Protein AF-A0A7S4GP98-F1 (afdb_monomer_lite)

Radius of gyration: 24.21 Å; chains: 1; bounding box: 79×33×74 Å

InterPro domains:
  IPR003251 Rubrerythrin, diiron-binding domain [PF02915] (41-166)
  IPR009078 Ferritin-like superfamily [SSF47240] (38-173)
  IPR012347 Ferritin-like [G3DSA:1.20.1260.10] (28-175)

Sequence (205 aa):
MFQTRLVSGVRRSLAPSLAQRRIEALNRRHTCYMVESLLQQEKQCTDRFRALAAEAPTRGLQELFTLLAVEEQKHFDAVDGLRRLCTGTLAQSRLLGTAKPLIEALQADLNVSLSRMKQQLPAYISARDVEAQTRDEYLQRAKYAFDHQARVLFETLAAEEQKHFVLLSLLVELLNQEPVAPQHLRSSPWDVSQLDDTLYDSPGR

Organism: NCBI:txid73025

Structure (mmCIF, N/CA/C/O backbone):
data_AF-A0A7S4GP98-F1
#
_entry.id   AF-A0A7S4GP98-F1
#
loop_
_atom_site.group_PDB
_atom_site.id
_atom_site.type_symbol
_atom_site.label_atom_id
_atom_site.label_alt_id
_atom_site.label_comp_id
_atom_site.label_asym_id
_atom_site.label_entity_id
_atom_site.label_seq_id
_atom_site.pdbx_PDB_ins_code
_atom_site.Cartn_x
_atom_site.Cartn_y
_atom_site.Cartn_z
_atom_site.occupancy
_atom_site.B_iso_or_equiv
_atom_site.auth_seq_id
_atom_site.auth_comp_id
_atom_site.auth_asym_id
_atom_site.auth_atom_id
_atom_site.pdbx_PDB_model_num
ATOM 1 N N . MET A 1 1 ? 54.806 -22.672 -50.075 1.00 43.66 1 MET A N 1
ATOM 2 C CA . MET A 1 1 ? 54.629 -21.218 -49.872 1.00 43.66 1 MET A CA 1
ATOM 3 C C . MET A 1 1 ? 53.152 -20.960 -49.628 1.00 43.66 1 MET A C 1
ATOM 5 O O . MET A 1 1 ? 52.354 -21.168 -50.529 1.00 43.66 1 MET A O 1
ATOM 9 N N . PHE A 1 2 ? 52.793 -20.620 -48.391 1.00 41.59 2 PHE A N 1
ATOM 10 C CA . PHE A 1 2 ? 51.427 -20.296 -47.978 1.00 41.59 2 PHE A CA 1
ATOM 11 C C . PHE A 1 2 ? 51.095 -18.854 -48.383 1.00 41.59 2 PHE A C 1
ATOM 13 O O . PHE A 1 2 ? 51.872 -17.952 -48.083 1.00 41.59 2 PHE A O 1
ATOM 20 N N . GLN A 1 3 ? 49.941 -18.620 -49.011 1.00 39.69 3 GLN A N 1
ATOM 21 C CA . GLN A 1 3 ? 49.325 -17.292 -49.045 1.00 39.69 3 GLN A CA 1
ATOM 22 C C . GLN A 1 3 ? 47.918 -17.372 -48.462 1.00 39.69 3 GLN A C 1
ATOM 24 O O . GLN A 1 3 ? 46.959 -17.785 -49.109 1.00 39.69 3 GLN A O 1
ATOM 29 N N . THR A 1 4 ? 47.828 -16.969 -47.201 1.00 41.00 4 THR A N 1
ATOM 30 C CA . THR A 1 4 ? 46.595 -16.770 -46.448 1.00 41.00 4 THR A CA 1
ATOM 31 C C . THR A 1 4 ? 46.004 -15.416 -46.846 1.00 41.00 4 THR A C 1
ATOM 33 O O . THR A 1 4 ? 46.586 -14.375 -46.547 1.00 41.00 4 THR A O 1
ATOM 36 N N . ARG A 1 5 ? 44.850 -15.398 -47.525 1.00 43.47 5 ARG A N 1
ATOM 37 C CA . ARG A 1 5 ? 44.059 -14.171 -47.710 1.00 43.47 5 ARG A CA 1
ATOM 38 C C . ARG A 1 5 ? 43.215 -13.932 -46.458 1.00 43.47 5 ARG A C 1
ATOM 40 O O . ARG A 1 5 ? 42.220 -14.614 -46.237 1.00 43.47 5 ARG A O 1
ATOM 47 N N . LEU A 1 6 ? 43.621 -12.957 -45.649 1.00 43.44 6 LEU A N 1
ATOM 48 C CA . LEU A 1 6 ? 42.800 -12.375 -44.589 1.00 43.44 6 LEU A CA 1
ATOM 49 C C . LEU A 1 6 ? 41.673 -11.552 -45.229 1.00 43.44 6 LEU A C 1
ATOM 51 O O . LEU A 1 6 ? 41.923 -10.504 -45.818 1.00 43.44 6 LEU A O 1
ATOM 55 N N . VAL A 1 7 ? 40.432 -12.026 -45.114 1.00 47.44 7 VAL A N 1
ATOM 56 C CA . VAL A 1 7 ? 39.238 -11.220 -45.394 1.00 47.44 7 VAL A CA 1
ATOM 57 C C . VAL A 1 7 ? 38.930 -10.421 -44.130 1.00 47.44 7 VAL A C 1
ATOM 59 O O . VAL A 1 7 ? 38.443 -10.961 -43.138 1.00 47.44 7 VAL A O 1
ATOM 62 N N . SER A 1 8 ? 39.250 -9.130 -44.144 1.00 46.97 8 SER A N 1
ATOM 63 C CA . SER A 1 8 ? 38.882 -8.184 -43.094 1.00 46.97 8 SER A CA 1
ATOM 64 C C . SER A 1 8 ? 37.380 -7.889 -43.166 1.00 46.97 8 SER A C 1
ATOM 66 O O . SER A 1 8 ? 36.906 -7.065 -43.946 1.00 46.97 8 SER A O 1
ATOM 68 N N . GLY A 1 9 ? 36.604 -8.586 -42.336 1.00 42.41 9 GLY A N 1
ATOM 69 C CA . GLY A 1 9 ? 35.192 -8.290 -42.116 1.00 42.41 9 GLY A CA 1
ATOM 70 C C . GLY A 1 9 ? 35.022 -6.945 -41.410 1.00 42.41 9 GLY A C 1
ATOM 71 O O . GLY A 1 9 ? 35.177 -6.848 -40.194 1.00 42.41 9 GLY A O 1
ATOM 72 N N . VAL A 1 10 ? 34.677 -5.903 -42.163 1.00 47.38 10 VAL A N 1
ATOM 73 C CA . VAL A 1 10 ? 34.229 -4.620 -41.611 1.00 47.38 10 VAL A CA 1
ATOM 74 C C . VAL A 1 10 ? 32.856 -4.835 -40.967 1.00 47.38 10 VAL A C 1
ATOM 76 O O . VAL A 1 10 ? 31.833 -4.841 -41.649 1.00 47.38 10 VAL A O 1
ATOM 79 N N . ARG A 1 11 ? 32.802 -4.991 -39.639 1.00 49.59 11 ARG A N 1
ATOM 80 C CA . ARG A 1 11 ? 31.547 -4.829 -38.891 1.00 49.59 11 ARG A CA 1
ATOM 81 C C . ARG A 1 11 ? 31.187 -3.343 -38.887 1.00 49.59 11 ARG A C 1
ATOM 83 O O . ARG A 1 11 ? 31.606 -2.599 -38.005 1.00 49.59 11 ARG A O 1
ATOM 90 N N . ARG A 1 12 ? 30.420 -2.889 -39.884 1.00 50.97 12 ARG A N 1
ATOM 91 C CA . ARG A 1 12 ? 29.725 -1.596 -39.808 1.00 50.97 12 ARG A CA 1
ATOM 92 C C . ARG A 1 12 ? 28.688 -1.690 -38.690 1.00 50.97 12 ARG A C 1
ATOM 94 O O . ARG A 1 12 ? 27.641 -2.301 -38.869 1.00 50.97 12 ARG A O 1
ATOM 101 N N . SER A 1 13 ? 28.987 -1.083 -37.544 1.00 55.56 13 SER A N 1
ATOM 102 C CA . SER A 1 13 ? 27.957 -0.694 -36.581 1.00 55.56 13 SER A CA 1
ATOM 103 C C . SER A 1 13 ? 27.050 0.327 -37.273 1.00 55.56 13 SER A C 1
ATOM 105 O O . SER A 1 13 ? 27.477 1.444 -37.572 1.00 55.56 13 SER A O 1
ATOM 107 N N . LEU A 1 14 ? 25.837 -0.089 -37.642 1.00 59.41 14 LEU A N 1
ATOM 108 C CA . LEU A 1 14 ? 24.849 0.791 -38.257 1.00 59.41 14 LEU A CA 1
ATOM 109 C C . LEU A 1 14 ? 24.236 1.65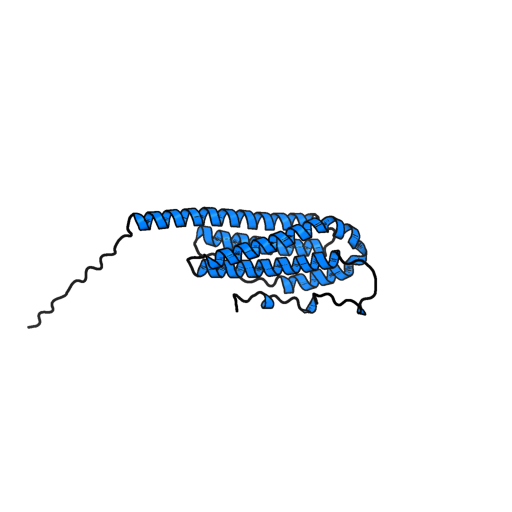2 -37.156 1.00 59.41 14 LEU A C 1
ATOM 111 O O . LEU A 1 14 ? 23.465 1.172 -36.330 1.00 59.41 14 LEU A O 1
ATOM 115 N N . ALA A 1 15 ? 24.598 2.933 -37.143 1.00 67.00 15 ALA A N 1
ATOM 116 C CA . ALA A 1 15 ? 23.941 3.909 -36.292 1.00 67.00 15 ALA A CA 1
ATOM 117 C C . ALA A 1 15 ? 22.422 3.927 -36.585 1.00 67.00 15 ALA A C 1
ATOM 119 O O . ALA A 1 15 ? 22.034 3.866 -37.755 1.00 67.00 15 ALA A O 1
ATOM 120 N N . PRO A 1 16 ? 21.558 4.040 -35.557 1.00 69.44 16 PRO A N 1
ATOM 121 C CA . PRO A 1 16 ? 20.111 4.025 -35.742 1.00 69.44 16 PRO A CA 1
ATOM 122 C C . PRO A 1 16 ? 19.648 5.191 -36.617 1.00 69.44 16 PRO A C 1
ATOM 124 O O . PRO A 1 16 ? 20.184 6.306 -36.522 1.00 69.44 16 PRO A O 1
ATOM 127 N N . SER A 1 17 ? 18.635 4.925 -37.447 1.00 83.62 17 SER A N 1
ATOM 128 C CA . SER A 1 17 ? 18.038 5.909 -38.355 1.00 83.62 17 SER A CA 1
ATOM 129 C C . SER A 1 17 ? 17.424 7.094 -37.594 1.00 83.62 17 SER A C 1
ATOM 131 O O . SER A 1 17 ? 17.079 6.987 -36.416 1.00 83.62 17 SER A O 1
ATOM 133 N N . LEU A 1 18 ? 17.242 8.240 -38.263 1.00 77.19 18 LEU A N 1
ATOM 134 C CA . LEU A 1 18 ? 16.596 9.419 -37.660 1.00 77.19 18 LEU A CA 1
ATOM 135 C C . LEU A 1 18 ? 15.178 9.114 -37.150 1.00 77.19 18 LEU A C 1
ATOM 137 O O . LEU A 1 18 ? 14.781 9.628 -36.105 1.00 77.19 18 LEU A O 1
ATOM 141 N N . ALA A 1 19 ? 14.441 8.244 -37.847 1.00 73.12 19 ALA A N 1
ATOM 142 C CA . ALA A 1 19 ? 13.127 7.779 -37.415 1.00 73.12 19 ALA A CA 1
ATOM 143 C C . ALA A 1 19 ? 13.215 6.955 -36.118 1.00 73.12 19 ALA A C 1
ATOM 145 O O . ALA A 1 19 ? 12.479 7.233 -35.174 1.00 73.12 19 ALA A O 1
ATOM 146 N N . GLN A 1 20 ? 14.171 6.023 -36.022 1.00 70.69 20 GLN A N 1
ATOM 147 C CA . GLN A 1 20 ? 14.426 5.253 -34.796 1.00 70.69 20 GLN A CA 1
ATOM 148 C C . GLN A 1 20 ? 14.819 6.148 -33.623 1.00 70.69 20 GLN A C 1
ATOM 150 O O . GLN A 1 20 ? 14.230 6.047 -32.554 1.00 70.69 20 GLN A O 1
ATOM 155 N N . ARG A 1 21 ? 15.737 7.096 -33.834 1.00 73.12 21 ARG A N 1
ATOM 156 C CA . ARG A 1 21 ? 16.154 8.043 -32.789 1.00 73.12 21 ARG A CA 1
ATOM 157 C C . ARG A 1 21 ? 14.990 8.897 -32.286 1.00 73.12 21 ARG A C 1
ATOM 159 O O . ARG A 1 21 ? 14.920 9.196 -31.096 1.00 73.12 21 ARG A O 1
ATOM 166 N N . ARG A 1 22 ? 14.070 9.284 -33.177 1.00 70.88 22 ARG A N 1
ATOM 167 C CA . ARG A 1 22 ? 12.866 10.052 -32.829 1.00 70.88 22 ARG A CA 1
ATOM 168 C C . ARG A 1 22 ? 11.859 9.210 -32.042 1.00 70.88 22 ARG A C 1
ATOM 170 O O . ARG A 1 22 ? 11.328 9.712 -31.057 1.00 70.88 22 ARG A O 1
ATOM 177 N N . ILE A 1 23 ? 11.642 7.950 -32.424 1.00 68.56 23 ILE A N 1
ATOM 178 C CA . ILE A 1 23 ? 10.801 7.000 -31.674 1.00 68.56 23 ILE A CA 1
ATOM 179 C C . ILE A 1 23 ? 11.391 6.753 -30.281 1.00 68.56 23 ILE A C 1
ATOM 181 O O . ILE A 1 23 ? 10.691 6.897 -29.287 1.00 68.56 23 ILE A O 1
ATOM 185 N N . GLU A 1 24 ? 12.694 6.492 -30.178 1.00 64.25 24 GLU A N 1
ATOM 186 C CA . GLU A 1 24 ? 13.360 6.319 -28.883 1.00 64.25 24 GLU A CA 1
ATOM 187 C C . GLU A 1 24 ? 13.298 7.582 -28.011 1.00 64.25 24 GLU A C 1
ATOM 189 O O . GLU A 1 24 ? 13.160 7.492 -26.796 1.00 64.25 24 GLU A O 1
ATOM 194 N N . ALA A 1 25 ? 13.421 8.778 -28.597 1.00 59.78 25 ALA A N 1
ATOM 195 C CA . ALA A 1 25 ? 13.305 10.036 -27.858 1.00 59.78 25 ALA A CA 1
ATOM 196 C C . ALA A 1 25 ? 11.878 10.281 -27.335 1.00 59.78 25 ALA A C 1
ATOM 198 O O . ALA A 1 25 ? 11.718 10.763 -26.214 1.00 59.78 25 ALA A O 1
ATOM 199 N N . LEU A 1 26 ? 10.853 9.934 -28.120 1.00 61.03 26 LEU A N 1
ATOM 200 C CA . LEU A 1 26 ? 9.452 9.997 -27.694 1.00 61.03 26 LEU A CA 1
ATOM 201 C C . LEU A 1 26 ? 9.160 8.973 -26.595 1.00 61.03 26 LEU A C 1
ATOM 203 O O . LEU A 1 26 ? 8.583 9.344 -25.576 1.00 61.03 26 LEU A O 1
ATOM 207 N N . ASN A 1 27 ? 9.646 7.739 -26.750 1.00 61.75 27 ASN A N 1
ATOM 208 C CA . ASN A 1 27 ? 9.534 6.701 -25.727 1.00 61.75 27 ASN A CA 1
ATOM 209 C C . ASN A 1 27 ? 10.207 7.146 -24.422 1.00 61.75 27 ASN A C 1
ATOM 211 O O . ASN A 1 27 ? 9.581 7.085 -23.373 1.00 61.75 27 ASN A O 1
ATOM 215 N N . ARG A 1 28 ? 11.422 7.711 -24.481 1.00 61.31 28 ARG A N 1
ATOM 216 C CA . ARG A 1 28 ? 12.120 8.249 -23.299 1.00 61.31 28 ARG A CA 1
ATOM 217 C C . ARG A 1 28 ? 11.338 9.359 -22.588 1.00 61.31 28 ARG A C 1
ATOM 219 O O . ARG A 1 28 ? 11.286 9.369 -21.362 1.00 61.31 28 ARG A O 1
ATOM 226 N N . ARG A 1 29 ? 10.716 10.285 -23.328 1.00 58.69 29 ARG A N 1
ATOM 227 C CA . ARG A 1 29 ? 9.890 11.356 -22.733 1.00 58.69 29 ARG A CA 1
ATOM 228 C C . ARG A 1 29 ? 8.611 10.820 -22.098 1.00 58.69 29 ARG A C 1
ATOM 230 O O . ARG A 1 29 ? 8.266 11.253 -21.004 1.00 58.69 29 ARG A O 1
ATOM 237 N N . HIS A 1 30 ? 7.941 9.881 -22.764 1.00 63.28 30 HIS A N 1
ATOM 238 C CA . HIS A 1 30 ? 6.744 9.239 -22.229 1.00 63.28 30 HIS A CA 1
ATOM 239 C C . HIS A 1 30 ? 7.067 8.462 -20.948 1.00 63.28 30 HIS A C 1
ATOM 241 O O . HIS A 1 30 ? 6.381 8.633 -19.948 1.00 63.28 30 HIS A O 1
ATOM 247 N N . THR A 1 31 ? 8.174 7.712 -20.934 1.00 65.12 31 THR A N 1
ATOM 248 C CA . THR A 1 31 ? 8.667 7.017 -19.739 1.00 65.12 31 THR A CA 1
ATOM 249 C C . THR A 1 31 ? 8.998 7.977 -18.597 1.00 65.12 31 THR A C 1
ATOM 251 O O . THR A 1 31 ? 8.663 7.683 -17.457 1.00 65.12 31 THR A O 1
ATOM 254 N N . CYS A 1 32 ? 9.589 9.142 -18.878 1.00 63.53 32 CYS A N 1
ATOM 255 C CA . CYS A 1 32 ? 9.905 10.133 -17.844 1.00 63.53 32 CYS A CA 1
ATOM 256 C C . CYS A 1 32 ? 8.643 10.675 -17.149 1.00 63.53 32 CYS A C 1
ATOM 258 O O . CYS A 1 32 ? 8.546 10.608 -15.927 1.00 63.53 32 CYS A O 1
ATOM 260 N N . TYR A 1 33 ? 7.654 11.136 -17.923 1.00 67.62 33 TYR A N 1
ATOM 261 C CA . TYR A 1 33 ? 6.391 11.656 -17.376 1.00 67.62 33 TYR A CA 1
ATOM 262 C C . TYR A 1 33 ? 5.601 10.574 -16.627 1.00 67.62 33 TYR A C 1
ATOM 264 O O . TYR A 1 33 ? 5.047 10.792 -15.552 1.00 67.62 33 TYR A O 1
ATOM 272 N N . MET A 1 34 ? 5.602 9.366 -17.186 1.00 74.88 34 MET A N 1
ATOM 273 C CA . MET A 1 34 ? 4.947 8.199 -16.618 1.00 74.88 34 MET A CA 1
ATOM 274 C C . MET A 1 34 ? 5.511 7.811 -15.240 1.00 74.88 34 MET A C 1
ATOM 276 O O . MET A 1 34 ? 4.744 7.397 -14.370 1.00 74.88 34 MET A O 1
ATOM 280 N N . VAL A 1 35 ? 6.829 7.915 -15.048 1.00 81.69 35 VAL A N 1
ATOM 281 C CA . VAL A 1 35 ? 7.498 7.606 -13.774 1.00 81.69 35 VAL A CA 1
ATOM 282 C C . VAL A 1 35 ? 7.298 8.726 -12.752 1.00 81.69 35 VAL A C 1
ATOM 284 O O . VAL A 1 35 ? 7.096 8.444 -11.578 1.00 81.69 35 VAL A O 1
ATOM 287 N N . GLU A 1 36 ? 7.280 9.991 -13.179 1.00 83.75 36 GLU A N 1
ATOM 288 C CA . GLU A 1 36 ? 6.978 11.125 -12.292 1.00 83.75 36 GLU A CA 1
ATOM 289 C C . GLU A 1 36 ? 5.575 11.029 -11.682 1.00 83.75 36 GLU A C 1
ATOM 291 O O . GLU A 1 36 ? 5.417 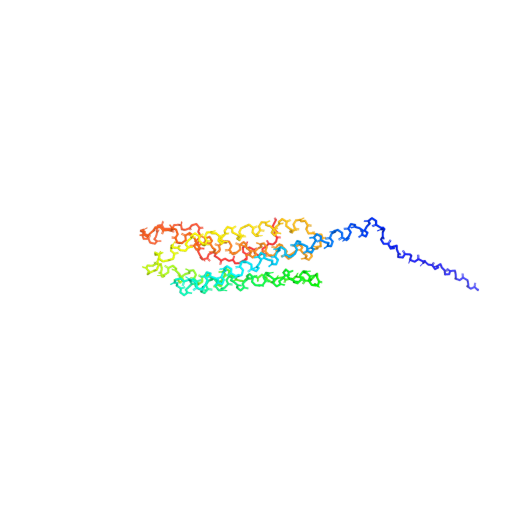11.258 -10.483 1.00 83.75 36 GLU A O 1
ATOM 296 N N . SER A 1 37 ? 4.579 10.629 -12.480 1.00 87.88 37 SER A N 1
ATOM 297 C CA . SER A 1 37 ? 3.215 10.407 -11.989 1.00 87.88 37 SER A CA 1
ATOM 298 C C . SER A 1 37 ? 3.154 9.307 -10.925 1.00 87.88 37 SER A C 1
ATOM 300 O O . SER A 1 37 ? 2.496 9.495 -9.907 1.00 87.88 37 SER A O 1
ATOM 302 N N . LEU A 1 38 ? 3.867 8.190 -11.127 1.00 91.19 38 LEU A N 1
ATOM 303 C CA . LEU A 1 38 ? 3.923 7.102 -10.143 1.00 91.19 38 LEU A CA 1
ATOM 304 C C . LEU A 1 38 ? 4.589 7.558 -8.845 1.00 91.19 38 LEU A C 1
ATOM 306 O O . LEU A 1 38 ? 4.040 7.364 -7.772 1.00 91.19 38 LEU A O 1
ATOM 310 N N . LEU A 1 39 ? 5.728 8.250 -8.927 1.00 92.31 39 LEU A N 1
ATOM 311 C CA . LEU A 1 39 ? 6.394 8.797 -7.740 1.00 92.31 39 LEU A CA 1
ATOM 312 C C . LEU A 1 39 ? 5.482 9.736 -6.949 1.00 92.31 39 LEU A C 1
ATOM 314 O O . LEU A 1 39 ? 5.496 9.741 -5.719 1.00 92.31 39 LEU A O 1
ATOM 318 N N . GLN A 1 40 ? 4.696 10.552 -7.648 1.00 94.19 40 GLN A N 1
ATOM 319 C CA . GLN A 1 40 ? 3.743 11.435 -6.999 1.00 94.19 40 GLN A CA 1
ATOM 320 C C . GLN A 1 40 ? 2.625 10.647 -6.298 1.00 94.19 40 GLN A C 1
ATOM 322 O O . GLN A 1 40 ? 2.235 11.028 -5.196 1.00 94.19 40 GLN A O 1
ATOM 327 N N . GLN A 1 41 ? 2.132 9.572 -6.911 1.00 93.44 41 GLN A N 1
ATOM 328 C CA . GLN A 1 41 ? 1.114 8.687 -6.344 1.00 93.44 41 GLN A CA 1
ATOM 329 C C . GLN A 1 41 ? 1.622 7.951 -5.102 1.00 93.44 41 GLN A C 1
ATOM 331 O O . GLN A 1 41 ? 1.029 8.114 -4.039 1.00 93.44 41 GLN A O 1
ATOM 336 N N . GLU A 1 42 ? 2.774 7.286 -5.185 1.00 95.94 42 GLU A N 1
ATOM 337 C CA . GLU A 1 42 ? 3.407 6.593 -4.051 1.00 95.94 42 GLU A CA 1
ATOM 338 C C . GLU A 1 42 ? 3.658 7.532 -2.867 1.00 95.94 42 GLU A C 1
ATOM 340 O O . GLU A 1 42 ? 3.409 7.223 -1.696 1.00 95.94 42 GLU A O 1
ATOM 345 N N . LYS A 1 43 ? 4.093 8.761 -3.167 1.00 96.12 43 LYS A N 1
ATOM 346 C CA . LYS A 1 43 ? 4.271 9.784 -2.141 1.00 96.12 43 LYS A CA 1
ATOM 347 C C . LYS A 1 43 ? 2.943 10.184 -1.489 1.00 96.12 43 LYS A C 1
ATOM 349 O O . LYS A 1 43 ? 2.905 10.387 -0.276 1.00 96.12 43 LYS A O 1
ATOM 354 N N . GLN A 1 44 ? 1.869 10.312 -2.266 1.00 96.50 44 GLN A N 1
ATOM 355 C CA . GLN A 1 44 ? 0.542 10.612 -1.724 1.00 96.50 44 GLN A CA 1
ATOM 356 C C . GLN A 1 44 ? 0.001 9.468 -0.859 1.00 96.50 44 GLN A C 1
ATOM 358 O O . GLN A 1 44 ? -0.578 9.757 0.188 1.00 96.50 44 GLN A O 1
ATOM 363 N N . CYS A 1 45 ? 0.212 8.204 -1.239 1.00 95.00 45 CYS A N 1
ATOM 364 C CA . CYS A 1 45 ? -0.156 7.046 -0.417 1.00 95.00 45 CYS A CA 1
ATOM 365 C C . CYS A 1 45 ? 0.625 7.032 0.903 1.00 95.00 45 CYS A C 1
ATOM 367 O O . CYS A 1 45 ? 0.024 6.998 1.980 1.00 95.00 45 CYS A O 1
ATOM 369 N N . THR A 1 46 ? 1.947 7.220 0.837 1.00 97.56 46 THR A N 1
ATOM 370 C CA . THR A 1 46 ? 2.809 7.344 2.022 1.00 97.56 46 THR A CA 1
ATOM 371 C C . THR A 1 46 ? 2.314 8.441 2.973 1.00 97.56 46 THR A C 1
ATOM 373 O O . THR A 1 46 ? 2.152 8.218 4.176 1.00 97.56 46 THR A O 1
ATOM 376 N N . ASP A 1 47 ? 2.069 9.646 2.450 1.00 97.69 47 ASP A N 1
ATOM 377 C CA . ASP A 1 47 ? 1.636 10.790 3.256 1.00 97.69 47 ASP A CA 1
ATOM 378 C C . ASP A 1 47 ? 0.223 10.567 3.832 1.00 97.69 47 ASP A C 1
ATOM 380 O O . ASP A 1 47 ? -0.030 10.917 4.988 1.00 97.69 47 ASP A O 1
ATOM 384 N N . ARG A 1 48 ? -0.678 9.919 3.077 1.00 97.19 48 ARG A N 1
ATOM 385 C CA . ARG A 1 48 ? -2.013 9.527 3.552 1.00 97.19 48 ARG A CA 1
ATOM 386 C C . ARG A 1 48 ? -1.921 8.581 4.745 1.00 97.19 48 ARG A C 1
ATOM 388 O O . ARG A 1 48 ? -2.570 8.840 5.757 1.00 97.19 48 ARG A O 1
ATOM 395 N N . PHE A 1 49 ? -1.126 7.516 4.669 1.00 97.88 49 PHE A N 1
ATOM 396 C CA . PHE A 1 49 ? -1.012 6.576 5.786 1.00 97.88 49 PHE A CA 1
ATOM 397 C C . PHE A 1 49 ? -0.332 7.190 7.008 1.00 97.88 49 PHE A C 1
ATOM 399 O O . PHE A 1 49 ? -0.755 6.927 8.133 1.00 97.88 49 PHE A O 1
ATOM 406 N N . ARG A 1 50 ? 0.638 8.094 6.823 1.00 98.25 50 ARG A N 1
ATOM 407 C CA . ARG A 1 50 ? 1.194 8.883 7.937 1.00 98.25 50 ARG A CA 1
ATOM 408 C C . ARG A 1 50 ? 0.130 9.745 8.619 1.00 98.25 50 ARG A C 1
ATOM 410 O O . ARG A 1 50 ? 0.107 9.809 9.847 1.00 98.25 50 ARG A O 1
ATOM 417 N N . ALA A 1 51 ? -0.756 10.376 7.847 1.00 97.44 51 ALA A N 1
ATOM 418 C CA . ALA A 1 51 ? -1.865 11.153 8.398 1.00 97.44 51 ALA A CA 1
ATOM 419 C C . ALA A 1 51 ? -2.857 10.261 9.165 1.00 97.44 51 ALA A C 1
ATOM 421 O O . ALA A 1 51 ? -3.187 10.559 10.311 1.00 97.44 51 ALA A O 1
ATOM 422 N N . LEU A 1 52 ? -3.252 9.117 8.592 1.00 95.94 52 LEU A N 1
ATOM 423 C CA . LEU A 1 52 ? -4.126 8.147 9.263 1.00 95.94 52 LEU A CA 1
ATOM 424 C C . LEU A 1 52 ? -3.510 7.607 10.562 1.00 95.94 52 LEU A C 1
ATOM 426 O O . LEU A 1 52 ? -4.215 7.467 11.558 1.00 95.94 52 LEU A O 1
ATOM 430 N N . ALA A 1 53 ? -2.199 7.354 10.587 1.00 96.19 53 ALA A N 1
ATOM 431 C CA . ALA A 1 53 ? -1.489 6.928 11.791 1.00 96.19 53 ALA A CA 1
ATOM 432 C C . ALA A 1 53 ? -1.469 8.014 12.880 1.00 96.19 53 ALA A C 1
ATOM 434 O O . ALA A 1 53 ? -1.616 7.708 14.064 1.00 96.19 53 ALA A O 1
ATOM 435 N N . ALA A 1 54 ? -1.292 9.282 12.498 1.00 96.50 54 ALA A N 1
ATOM 436 C CA . ALA A 1 54 ? -1.278 10.409 13.431 1.00 96.50 54 ALA A CA 1
ATOM 437 C C . ALA A 1 54 ? -2.656 10.665 14.062 1.00 96.50 54 ALA A C 1
ATOM 439 O O . ALA A 1 54 ? -2.746 11.055 15.225 1.00 96.50 54 ALA A O 1
ATOM 440 N N . GLU A 1 55 ? -3.724 10.422 13.305 1.00 93.75 55 GLU A N 1
ATOM 441 C CA . GLU A 1 55 ? -5.106 10.610 13.748 1.00 93.75 55 GLU A CA 1
ATOM 442 C C . GLU A 1 55 ? -5.739 9.334 14.325 1.00 93.75 55 GLU A C 1
ATOM 444 O O . GLU A 1 55 ? -6.914 9.343 14.706 1.00 93.75 55 GLU A O 1
ATOM 449 N N . ALA A 1 56 ? -4.990 8.230 14.384 1.00 91.50 56 ALA A N 1
ATOM 450 C CA . ALA A 1 56 ? -5.511 6.933 14.776 1.00 91.50 56 ALA A CA 1
ATOM 451 C C . ALA A 1 56 ? -6.047 6.948 16.224 1.00 91.50 56 ALA A C 1
ATOM 453 O O . ALA A 1 56 ? -5.358 7.377 17.155 1.00 91.50 56 ALA A O 1
ATOM 454 N N . PRO A 1 57 ? -7.272 6.449 16.462 1.00 89.00 57 PRO A N 1
ATOM 455 C CA . PRO A 1 57 ? -7.905 6.502 17.777 1.00 89.00 57 PRO A CA 1
ATOM 456 C C . PRO A 1 57 ? -7.393 5.436 18.750 1.00 89.00 57 PRO A C 1
ATOM 458 O O . PRO A 1 57 ? -7.662 5.536 19.947 1.00 89.00 57 PRO A O 1
ATOM 461 N N . THR A 1 58 ? -6.691 4.421 18.245 1.00 87.00 58 THR A N 1
ATOM 462 C CA . THR A 1 58 ? -6.113 3.326 19.024 1.00 87.00 58 THR A CA 1
ATOM 463 C C . THR A 1 58 ? -4.669 3.096 18.603 1.00 87.00 58 THR A C 1
ATOM 465 O O . THR A 1 58 ? -4.275 3.379 17.468 1.00 87.00 58 THR A O 1
ATOM 468 N N . ARG A 1 59 ? -3.879 2.529 19.516 1.00 87.56 59 ARG A N 1
ATOM 469 C CA . ARG A 1 59 ? -2.490 2.162 19.238 1.00 87.56 59 ARG A CA 1
ATOM 470 C C . ARG A 1 59 ? -2.383 1.129 18.111 1.00 87.56 59 ARG A C 1
ATOM 472 O O . ARG A 1 59 ? -1.518 1.270 17.259 1.00 87.56 59 ARG A O 1
ATOM 479 N N . GLY A 1 60 ? -3.288 0.149 18.063 1.00 86.88 60 GLY A N 1
ATOM 480 C CA . GLY A 1 60 ? -3.299 -0.859 16.997 1.00 86.88 60 GLY A CA 1
ATOM 481 C C . GLY A 1 60 ? -3.485 -0.252 15.602 1.00 86.88 60 GLY A C 1
ATOM 482 O O . GLY A 1 60 ? -2.778 -0.628 14.674 1.00 86.88 60 GLY A O 1
ATOM 483 N N . LEU A 1 61 ? -4.373 0.742 15.453 1.00 90.69 61 LEU A N 1
ATOM 484 C CA . LEU A 1 61 ? -4.561 1.441 14.175 1.00 90.69 61 LEU A CA 1
ATOM 485 C C . LEU A 1 61 ? -3.362 2.321 13.829 1.00 90.69 61 LEU A C 1
ATOM 487 O O . LEU A 1 61 ? -2.955 2.376 12.672 1.00 90.69 61 LEU A O 1
ATOM 491 N N . GLN A 1 62 ? -2.773 2.978 14.828 1.00 93.44 62 GLN A N 1
ATOM 492 C CA . GLN A 1 62 ? -1.560 3.764 14.630 1.00 93.44 62 GLN A CA 1
ATOM 493 C C . GLN A 1 62 ? -0.419 2.891 14.099 1.00 93.44 62 GLN A C 1
ATOM 495 O O . GLN A 1 62 ? 0.234 3.262 13.124 1.00 93.44 62 GLN A O 1
ATOM 500 N N . GLU A 1 63 ? -0.188 1.732 14.718 1.00 93.25 63 GLU A N 1
ATOM 501 C CA . GLU A 1 63 ? 0.850 0.784 14.306 1.00 93.25 63 GLU A CA 1
ATOM 502 C C . GLU A 1 63 ? 0.564 0.221 12.905 1.00 93.25 63 GLU A C 1
ATOM 504 O O . GLU A 1 63 ? 1.466 0.193 12.069 1.00 93.25 63 GLU A O 1
ATOM 509 N N . LEU A 1 64 ? -0.695 -0.124 12.609 1.00 93.19 64 LEU A N 1
ATOM 510 C CA . LEU A 1 64 ? -1.124 -0.613 11.295 1.00 93.19 64 LEU A CA 1
ATOM 511 C C . LEU A 1 64 ? -0.862 0.404 10.173 1.00 93.19 64 LEU A C 1
ATOM 513 O O . LEU A 1 64 ? -0.254 0.069 9.159 1.00 93.19 64 LEU A O 1
ATOM 517 N N . PHE A 1 65 ? -1.290 1.655 10.350 1.00 96.81 65 PHE A N 1
ATOM 518 C CA . PHE A 1 65 ? -1.082 2.693 9.338 1.00 96.81 65 PHE A CA 1
ATOM 519 C C . PHE A 1 65 ? 0.380 3.135 9.247 1.00 96.81 65 PHE A C 1
ATOM 521 O O . PHE A 1 65 ? 0.846 3.490 8.168 1.00 96.81 65 PHE A O 1
ATOM 528 N N . THR A 1 66 ? 1.138 3.063 10.343 1.00 97.00 66 THR A N 1
ATOM 529 C CA . THR A 1 66 ? 2.589 3.290 10.296 1.00 97.00 66 THR A CA 1
ATOM 530 C C . THR A 1 66 ? 3.282 2.216 9.460 1.00 97.00 66 THR A C 1
ATOM 532 O O . THR A 1 66 ? 4.161 2.544 8.668 1.00 97.00 66 THR A O 1
ATOM 535 N N . LEU A 1 67 ? 2.875 0.950 9.607 1.00 94.88 67 LEU A N 1
ATOM 536 C CA . LEU A 1 67 ? 3.396 -0.159 8.812 1.00 94.88 67 LEU A CA 1
ATOM 537 C C . LEU A 1 67 ? 3.100 0.039 7.318 1.00 94.88 67 LEU A C 1
ATOM 539 O O . LEU A 1 67 ? 4.027 -0.021 6.517 1.00 94.88 67 LEU A O 1
ATOM 543 N N . LEU A 1 68 ? 1.856 0.374 6.957 1.00 97.31 68 LEU A N 1
ATOM 544 C CA . LEU A 1 68 ? 1.482 0.682 5.568 1.00 97.31 68 LEU A CA 1
ATOM 545 C C . LEU A 1 68 ? 2.298 1.851 4.997 1.00 97.31 68 LEU A C 1
ATOM 547 O O . LEU A 1 68 ? 2.864 1.733 3.920 1.00 97.31 68 LEU A O 1
ATOM 551 N N . ALA A 1 69 ? 2.478 2.942 5.750 1.00 97.75 69 ALA A N 1
ATOM 552 C CA . ALA A 1 69 ? 3.306 4.067 5.307 1.00 97.75 69 ALA A CA 1
ATOM 553 C C . ALA A 1 69 ? 4.777 3.690 5.038 1.00 97.75 69 ALA A C 1
ATOM 555 O O . ALA A 1 69 ? 5.447 4.348 4.242 1.00 97.75 69 ALA A O 1
ATOM 556 N N . VAL A 1 70 ? 5.307 2.682 5.737 1.00 97.19 70 VAL A N 1
ATOM 557 C CA . VAL A 1 70 ? 6.658 2.161 5.491 1.00 97.19 70 VAL A CA 1
ATOM 558 C C . VAL A 1 70 ? 6.696 1.331 4.208 1.00 97.19 70 VAL A C 1
ATOM 560 O O . VAL A 1 70 ? 7.673 1.450 3.471 1.00 97.19 70 VAL A O 1
ATOM 563 N N . GLU A 1 71 ? 5.665 0.532 3.921 1.00 96.44 71 GLU A N 1
ATOM 564 C CA . GLU A 1 71 ? 5.576 -0.222 2.662 1.00 96.44 71 GLU A CA 1
ATOM 565 C C . GLU A 1 71 ? 5.455 0.714 1.446 1.00 96.44 71 GLU A C 1
ATOM 567 O O . GLU A 1 71 ? 6.282 0.617 0.541 1.00 96.44 71 GLU A O 1
ATOM 572 N N . GLU A 1 72 ? 4.572 1.720 1.481 1.00 97.31 72 GLU A N 1
ATOM 573 C CA . GLU A 1 72 ? 4.451 2.727 0.403 1.00 97.31 72 GLU A CA 1
ATOM 574 C C . GLU A 1 72 ? 5.768 3.469 0.123 1.00 97.31 72 GLU A C 1
ATOM 576 O O . GLU A 1 72 ? 6.122 3.789 -1.014 1.00 97.31 72 GLU A O 1
ATOM 581 N N . GLN A 1 73 ? 6.562 3.736 1.165 1.00 96.88 73 GLN A N 1
ATOM 582 C CA . GLN A 1 73 ? 7.863 4.375 0.976 1.00 96.88 73 GLN A CA 1
ATOM 583 C C . GLN A 1 73 ? 8.828 3.466 0.198 1.00 96.88 73 GLN A C 1
ATOM 585 O O . GLN A 1 73 ? 9.618 3.965 -0.606 1.00 96.88 73 GLN A O 1
ATOM 590 N N . LYS A 1 74 ? 8.761 2.141 0.389 1.00 94.69 74 LYS A N 1
ATOM 591 C CA . LYS A 1 74 ? 9.561 1.189 -0.399 1.00 94.69 74 LYS A CA 1
ATOM 592 C C . LYS A 1 74 ? 9.121 1.177 -1.859 1.00 94.69 74 LYS A C 1
ATOM 594 O O . LYS A 1 74 ? 9.976 1.069 -2.739 1.00 94.69 74 LYS A O 1
ATOM 599 N N . HIS A 1 75 ? 7.821 1.307 -2.123 1.00 95.44 75 HIS A N 1
ATOM 600 C CA . HIS A 1 75 ? 7.287 1.400 -3.480 1.00 95.44 75 HIS A CA 1
ATOM 601 C C . HIS A 1 75 ? 7.813 2.658 -4.181 1.00 95.44 75 HIS A C 1
ATOM 603 O O . HIS A 1 75 ? 8.396 2.561 -5.265 1.00 95.44 75 HIS A O 1
ATOM 609 N N . PHE A 1 76 ? 7.738 3.818 -3.513 1.00 94.44 76 PHE A N 1
ATOM 610 C CA . PHE A 1 76 ? 8.343 5.064 -3.994 1.00 94.44 76 PHE A CA 1
ATOM 611 C C . PHE A 1 76 ? 9.824 4.877 -4.350 1.00 94.44 76 PHE A C 1
ATOM 613 O O . PHE A 1 76 ? 10.258 5.261 -5.439 1.00 94.44 76 PHE A O 1
ATOM 620 N N . ASP A 1 77 ? 10.602 4.270 -3.452 1.00 92.00 77 ASP A N 1
ATOM 621 C CA . ASP A 1 77 ? 12.041 4.077 -3.643 1.00 92.00 77 ASP A CA 1
ATOM 622 C C . ASP A 1 77 ? 12.336 3.143 -4.834 1.00 92.00 77 ASP A C 1
ATOM 624 O O . ASP A 1 77 ? 13.251 3.406 -5.625 1.00 92.00 77 ASP A O 1
ATOM 628 N N . ALA A 1 78 ? 11.535 2.089 -5.024 1.00 90.12 78 ALA A N 1
ATOM 629 C CA . ALA A 1 78 ? 11.665 1.169 -6.152 1.00 90.12 78 ALA A CA 1
ATOM 630 C C . ALA A 1 78 ? 11.342 1.847 -7.497 1.00 90.12 78 ALA A C 1
ATOM 632 O O . ALA A 1 78 ? 12.088 1.693 -8.474 1.00 90.12 78 ALA A O 1
ATOM 633 N N . VAL A 1 79 ? 10.278 2.656 -7.540 1.00 89.44 79 VAL A N 1
ATOM 634 C CA . VAL A 1 79 ? 9.908 3.462 -8.714 1.00 89.44 79 VAL A CA 1
ATOM 635 C C . VAL A 1 79 ? 10.967 4.538 -8.999 1.00 89.44 79 VAL A C 1
ATOM 637 O O . VAL A 1 79 ? 11.317 4.775 -10.160 1.00 89.44 79 VAL A O 1
ATOM 640 N N . ASP A 1 80 ? 11.560 5.160 -7.977 1.00 87.88 80 ASP A N 1
ATOM 641 C CA . ASP A 1 80 ? 12.634 6.146 -8.172 1.00 87.88 80 ASP A CA 1
ATOM 642 C C . ASP A 1 80 ? 13.910 5.477 -8.709 1.00 87.88 80 ASP A C 1
ATOM 644 O O . ASP A 1 80 ? 14.631 6.046 -9.536 1.00 87.88 80 ASP A O 1
ATOM 648 N N . GLY A 1 81 ? 14.151 4.222 -8.321 1.00 82.81 81 GLY A N 1
ATOM 649 C CA . GLY A 1 81 ? 15.196 3.372 -8.889 1.00 82.81 81 GLY A CA 1
ATOM 650 C C . GLY A 1 81 ? 15.056 3.169 -10.403 1.00 82.81 81 GLY A C 1
ATOM 651 O O . GLY A 1 81 ? 16.055 3.260 -11.130 1.00 82.81 81 GLY A O 1
ATOM 652 N N . LEU A 1 82 ? 13.826 2.979 -10.908 1.00 77.94 82 LEU A N 1
ATOM 653 C CA . LEU A 1 82 ? 13.562 2.943 -12.355 1.00 77.94 82 LEU A CA 1
ATOM 654 C C . LEU A 1 82 ? 13.965 4.259 -13.026 1.00 77.94 82 LEU A C 1
ATOM 656 O O . LEU A 1 82 ? 14.622 4.233 -14.068 1.00 77.94 82 LEU A O 1
ATOM 660 N N . ARG A 1 83 ? 13.627 5.402 -12.413 1.00 74.06 83 ARG A N 1
ATOM 661 C CA . ARG A 1 83 ? 13.932 6.738 -12.950 1.00 74.06 83 ARG A CA 1
ATOM 662 C C . ARG A 1 83 ? 15.431 6.985 -13.104 1.00 74.06 83 ARG A C 1
ATOM 664 O O . ARG A 1 83 ? 15.863 7.536 -14.114 1.00 74.06 83 ARG A O 1
ATOM 671 N N . ARG A 1 84 ? 16.215 6.650 -12.076 1.00 67.75 84 ARG A N 1
ATOM 672 C CA . ARG A 1 84 ? 17.624 7.067 -11.972 1.00 67.75 84 ARG A CA 1
ATOM 673 C C . ARG A 1 84 ? 18.585 6.163 -12.728 1.00 67.75 84 ARG A C 1
ATOM 675 O O . ARG A 1 84 ? 19.566 6.658 -13.276 1.00 67.75 84 ARG A O 1
ATOM 682 N N . LEU A 1 85 ? 18.338 4.854 -12.712 1.00 58.06 85 LEU A N 1
ATOM 683 C CA . LEU A 1 85 ? 19.327 3.857 -13.132 1.00 58.06 85 LEU A CA 1
ATOM 684 C C . LEU A 1 85 ? 18.763 2.788 -14.073 1.00 58.06 85 LEU A C 1
ATOM 686 O O . LEU A 1 85 ? 19.537 1.971 -14.559 1.00 58.06 85 LEU A O 1
ATOM 690 N N . CYS A 1 86 ? 17.453 2.784 -14.354 1.00 59.56 86 CYS A N 1
ATOM 691 C CA . CYS A 1 86 ? 16.771 1.649 -14.994 1.00 59.56 86 CYS A CA 1
ATOM 692 C C . CYS A 1 86 ? 16.954 0.326 -14.215 1.00 59.56 86 CYS A C 1
ATOM 694 O O . CYS A 1 86 ? 16.924 -0.742 -14.812 1.00 59.56 86 CYS A O 1
ATOM 696 N N . THR A 1 87 ? 17.172 0.382 -12.895 1.00 56.69 87 THR A N 1
ATOM 697 C CA . THR A 1 87 ? 17.465 -0.794 -12.046 1.00 56.69 87 THR A CA 1
ATOM 698 C C . THR A 1 87 ? 16.506 -0.919 -10.861 1.00 56.69 87 THR A C 1
ATOM 700 O O . THR A 1 87 ? 16.903 -1.402 -9.803 1.00 56.69 87 THR A O 1
ATOM 703 N N . GLY A 1 88 ? 15.269 -0.434 -10.988 1.00 57.44 88 GLY A N 1
ATOM 704 C CA . GLY A 1 88 ? 14.280 -0.549 -9.916 1.00 57.44 88 GLY A CA 1
ATOM 705 C C . GLY A 1 88 ? 13.997 -2.016 -9.588 1.00 57.44 88 GLY A C 1
ATOM 706 O O . GLY A 1 88 ? 13.659 -2.798 -10.475 1.00 57.44 88 GLY A O 1
ATOM 707 N N . THR A 1 89 ? 14.139 -2.383 -8.318 1.00 65.62 89 THR A N 1
ATOM 708 C CA . THR A 1 89 ? 13.761 -3.694 -7.788 1.00 65.62 89 THR A CA 1
ATOM 709 C C . THR A 1 89 ? 13.044 -3.502 -6.461 1.00 65.62 89 THR A C 1
ATOM 711 O O . THR A 1 89 ? 13.344 -2.576 -5.710 1.00 65.62 89 THR A O 1
ATOM 714 N N . LEU A 1 90 ? 12.093 -4.384 -6.179 1.00 70.62 90 LEU A N 1
ATOM 715 C CA . LEU A 1 90 ? 11.354 -4.408 -4.927 1.00 70.62 90 LEU A CA 1
ATOM 716 C C . LEU A 1 90 ? 11.343 -5.844 -4.410 1.00 70.62 90 LEU A C 1
ATOM 718 O O . LEU A 1 90 ? 11.093 -6.780 -5.171 1.00 70.62 90 LEU A O 1
ATOM 722 N N . ALA A 1 91 ? 11.665 -6.014 -3.132 1.00 71.94 91 ALA A N 1
ATOM 723 C CA . ALA A 1 91 ? 11.493 -7.287 -2.447 1.00 71.94 91 ALA A CA 1
ATOM 724 C C . ALA A 1 91 ? 10.052 -7.388 -1.940 1.00 71.94 91 ALA A C 1
ATOM 726 O O . ALA A 1 91 ? 9.531 -6.407 -1.414 1.00 71.94 91 ALA A O 1
ATOM 727 N N . GLN A 1 92 ? 9.446 -8.568 -2.065 1.00 70.06 92 GLN A N 1
ATOM 728 C CA . GLN A 1 92 ? 8.105 -8.824 -1.541 1.00 70.06 92 GLN A CA 1
ATOM 729 C C . GLN A 1 92 ? 8.063 -8.620 -0.026 1.00 70.06 92 GLN A C 1
ATOM 731 O O . GLN A 1 92 ? 8.981 -9.035 0.697 1.00 70.06 92 GLN A O 1
ATOM 736 N N . SER A 1 93 ? 7.002 -7.978 0.456 1.00 70.25 93 SER A N 1
ATOM 737 C CA . SER A 1 93 ? 6.802 -7.766 1.884 1.00 70.25 93 SER A CA 1
ATOM 738 C C . SER A 1 93 ? 6.188 -8.996 2.551 1.00 70.25 93 SER A C 1
ATOM 740 O O . SER A 1 93 ? 5.562 -9.850 1.918 1.00 70.25 93 SER A O 1
ATOM 742 N N . ARG A 1 94 ? 6.343 -9.046 3.877 1.00 80.44 94 ARG A N 1
ATOM 743 C CA . ARG A 1 94 ? 5.600 -9.949 4.767 1.00 80.44 94 ARG A CA 1
ATOM 744 C C . ARG A 1 94 ? 4.468 -9.203 5.476 1.00 80.44 94 ARG A C 1
ATOM 746 O O . ARG A 1 94 ? 4.276 -9.374 6.687 1.00 80.44 94 ARG A O 1
ATOM 753 N N . LEU A 1 95 ? 3.842 -8.252 4.782 1.00 82.62 95 LEU A N 1
ATOM 754 C CA . LEU A 1 95 ? 2.896 -7.321 5.383 1.00 82.62 95 LEU A CA 1
ATOM 755 C C . LEU A 1 95 ? 1.746 -8.055 6.068 1.00 82.62 95 LEU A C 1
ATOM 757 O O . LEU A 1 95 ? 1.458 -7.753 7.223 1.00 82.62 95 LEU A O 1
ATOM 761 N N . LEU A 1 96 ? 1.104 -9.015 5.399 1.00 72.88 96 LEU A N 1
ATOM 762 C CA . LEU A 1 96 ? -0.071 -9.699 5.938 1.00 72.88 96 LEU A CA 1
ATOM 763 C C . LEU A 1 96 ? 0.289 -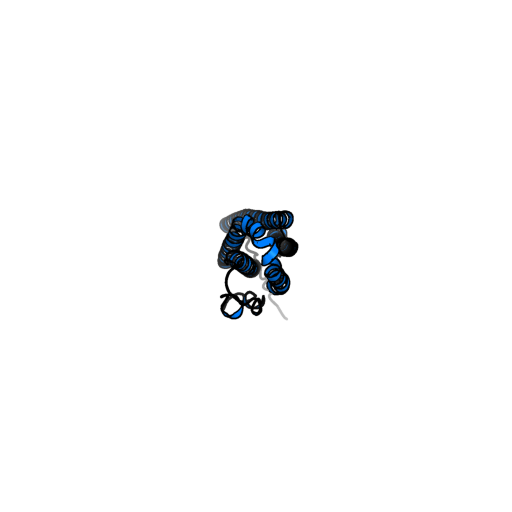10.511 7.182 1.00 72.88 96 LEU A C 1
ATOM 765 O O . LEU A 1 96 ? -0.407 -10.417 8.196 1.00 72.88 96 LEU A O 1
ATOM 769 N N . GLY A 1 97 ? 1.417 -11.228 7.152 1.00 72.50 97 GLY A N 1
ATOM 770 C CA . GLY A 1 97 ? 1.927 -11.937 8.324 1.00 72.50 97 GLY A CA 1
ATOM 771 C C . GLY A 1 97 ? 2.265 -11.002 9.491 1.00 72.50 97 GLY A C 1
ATOM 772 O O . GLY A 1 97 ? 2.008 -11.337 10.647 1.00 72.50 97 GLY A O 1
ATOM 773 N N . THR A 1 98 ? 2.791 -9.809 9.201 1.00 80.44 98 THR A N 1
ATOM 774 C CA . THR A 1 98 ? 3.150 -8.799 10.214 1.00 80.44 98 THR A CA 1
ATOM 775 C C . THR A 1 98 ? 1.922 -8.074 10.774 1.00 80.44 98 THR A C 1
ATOM 777 O O . THR A 1 98 ? 1.877 -7.760 11.962 1.00 80.44 98 THR A O 1
ATOM 780 N N . ALA A 1 99 ? 0.907 -7.828 9.944 1.00 77.94 99 ALA A N 1
ATOM 781 C CA . ALA A 1 99 ? -0.302 -7.099 10.311 1.00 77.94 99 ALA A CA 1
ATOM 782 C C . ALA A 1 99 ? -1.338 -7.970 11.036 1.00 77.94 99 ALA A C 1
ATOM 784 O O . ALA A 1 99 ? -2.153 -7.446 11.794 1.00 77.94 99 ALA A O 1
ATOM 785 N N . LYS A 1 100 ? -1.297 -9.295 10.859 1.00 81.88 100 LYS A N 1
ATOM 786 C CA . LYS A 1 100 ? -2.192 -10.248 11.530 1.00 81.88 100 LYS A CA 1
ATOM 787 C C . LYS A 1 100 ? -2.332 -10.028 13.049 1.00 81.88 100 LYS A C 1
ATOM 789 O O . LYS A 1 100 ? -3.465 -9.821 13.487 1.00 81.88 100 LYS A O 1
ATOM 794 N N . PRO A 1 101 ? -1.252 -9.983 13.858 1.00 81.81 101 PRO A N 1
ATOM 795 C CA . PRO A 1 101 ? -1.382 -9.730 15.296 1.00 81.81 101 PRO A CA 1
ATOM 796 C C . PRO A 1 101 ? -1.967 -8.343 15.615 1.00 81.81 101 PRO A C 1
ATOM 798 O O . PRO A 1 101 ? -2.626 -8.182 16.640 1.00 81.81 101 PRO A O 1
ATOM 801 N N . LEU A 1 102 ? -1.773 -7.345 14.742 1.00 83.69 102 LEU A N 1
ATOM 802 C CA . LEU A 1 102 ? -2.366 -6.013 14.913 1.00 83.69 102 LEU A CA 1
ATOM 803 C C . LEU A 1 102 ? -3.884 -6.060 14.707 1.00 83.69 102 LEU A C 1
ATOM 805 O O . LEU A 1 102 ? -4.628 -5.469 15.486 1.00 83.69 102 LEU A O 1
ATOM 809 N N . ILE A 1 103 ? -4.355 -6.796 13.696 1.00 80.88 103 ILE A N 1
ATOM 810 C CA . ILE A 1 103 ? -5.788 -7.001 13.450 1.00 80.88 103 ILE A CA 1
ATOM 811 C C . ILE A 1 103 ? -6.434 -7.791 14.596 1.00 80.88 103 ILE A C 1
ATOM 813 O O . ILE A 1 103 ? -7.510 -7.416 15.058 1.00 80.88 103 ILE A O 1
ATOM 817 N N . GLU A 1 104 ? -5.778 -8.836 15.103 1.00 80.19 104 GLU A N 1
ATOM 818 C CA . GLU A 1 104 ? -6.257 -9.604 16.263 1.00 80.19 104 GLU A CA 1
ATOM 819 C C . GLU A 1 104 ? -6.359 -8.727 17.525 1.00 80.19 104 GLU A C 1
ATOM 821 O O . GLU A 1 104 ? -7.369 -8.764 18.232 1.00 80.19 104 GLU A O 1
ATOM 826 N N . ALA A 1 105 ? -5.363 -7.871 17.777 1.00 78.44 105 ALA A N 1
ATOM 827 C CA . ALA A 1 105 ? -5.410 -6.906 18.875 1.00 78.44 105 ALA A CA 1
ATOM 828 C C . ALA A 1 105 ? -6.554 -5.891 18.698 1.00 78.44 105 ALA A C 1
ATOM 830 O O . ALA A 1 105 ? -7.280 -5.597 19.648 1.00 78.44 105 ALA A O 1
ATOM 831 N N . LEU A 1 106 ? -6.780 -5.408 17.471 1.00 77.56 106 LEU A N 1
ATOM 832 C CA . LEU A 1 106 ? -7.888 -4.501 17.170 1.00 77.56 106 LEU A CA 1
ATOM 833 C C . LEU A 1 106 ? -9.250 -5.138 17.439 1.00 77.56 106 LEU A C 1
ATOM 835 O O . LEU A 1 106 ? -10.119 -4.461 17.983 1.00 77.56 106 LEU A O 1
ATOM 839 N N . GLN A 1 107 ? -9.431 -6.422 17.118 1.00 74.75 107 GLN A N 1
ATOM 840 C CA . GLN A 1 107 ? -10.663 -7.159 17.414 1.00 74.75 107 GLN A CA 1
ATOM 841 C C . GLN A 1 107 ? -10.977 -7.195 18.916 1.00 74.75 107 GLN A C 1
ATOM 843 O O . GLN A 1 107 ? -12.142 -7.059 19.297 1.00 74.75 107 GLN A O 1
ATOM 848 N N . ALA A 1 108 ? -9.956 -7.333 19.766 1.00 70.88 108 ALA A N 1
ATOM 849 C CA . ALA A 1 108 ? -10.118 -7.307 21.218 1.00 70.88 108 ALA A CA 1
ATOM 850 C C . ALA A 1 108 ? -10.521 -5.912 21.743 1.00 70.88 108 ALA A C 1
ATOM 852 O O . ALA A 1 108 ? -11.333 -5.808 22.667 1.00 70.88 108 ALA A O 1
ATOM 853 N N . ASP A 1 109 ? -10.024 -4.847 21.109 1.00 69.25 109 ASP A N 1
ATOM 854 C CA . ASP A 1 109 ? -10.246 -3.449 21.508 1.00 69.25 109 ASP A CA 1
ATOM 855 C C . ASP A 1 109 ? -11.554 -2.830 20.974 1.00 69.25 109 ASP A C 1
ATOM 857 O O . ASP A 1 109 ? -11.943 -1.730 21.396 1.00 69.25 109 ASP A O 1
ATOM 861 N N . LEU A 1 110 ? -12.277 -3.517 20.074 1.00 68.69 110 LEU A N 1
ATOM 862 C CA . LEU A 1 110 ? -13.520 -3.009 19.468 1.00 68.69 110 LEU A CA 1
ATOM 863 C C . LEU A 1 110 ? -14.535 -2.544 20.519 1.00 68.69 110 LEU A C 1
ATOM 865 O O . LEU A 1 110 ? -15.179 -1.515 20.335 1.00 68.69 110 LEU A O 1
ATOM 869 N N . ASN A 1 111 ? -14.633 -3.222 21.660 1.00 62.69 111 ASN A N 1
ATOM 870 C CA . ASN A 1 111 ? -15.609 -2.872 22.696 1.00 62.69 111 ASN A CA 1
ATOM 871 C C . ASN A 1 111 ? -15.377 -1.494 23.343 1.00 62.69 111 ASN A C 1
ATOM 873 O O . ASN A 1 111 ? -16.306 -0.943 23.928 1.00 62.69 111 ASN A O 1
ATOM 877 N N . VAL A 1 112 ? -14.171 -0.926 23.242 1.00 62.94 112 VAL A N 1
ATOM 878 C CA . VAL A 1 112 ? -13.805 0.323 23.932 1.00 62.94 112 VAL A CA 1
ATOM 879 C C . VAL A 1 112 ? -13.836 1.532 22.995 1.00 62.94 112 VAL A C 1
ATOM 881 O O . VAL A 1 112 ? -14.165 2.634 23.427 1.00 62.94 112 VAL A O 1
ATOM 884 N N . SER A 1 113 ? -13.506 1.351 21.711 1.00 73.50 113 SER A N 1
ATOM 885 C CA . SER A 1 113 ? -13.277 2.472 20.780 1.00 73.50 113 SER A CA 1
ATOM 886 C C . SER A 1 113 ? -14.014 2.373 19.436 1.00 73.50 113 SER A C 1
ATOM 888 O O . SER A 1 113 ? -13.744 3.181 18.548 1.00 73.50 113 SER A O 1
ATOM 890 N N . LEU A 1 114 ? -14.962 1.438 19.259 1.00 77.81 114 LEU A N 1
ATOM 891 C CA . LEU A 1 114 ? -15.661 1.219 17.977 1.00 77.81 114 LEU A CA 1
ATOM 892 C C . LEU A 1 114 ? -16.286 2.485 17.387 1.00 77.81 114 LEU A C 1
ATOM 894 O O . LEU A 1 114 ? -16.150 2.730 16.193 1.00 77.81 114 LEU A O 1
ATOM 898 N N . SER A 1 115 ? -16.954 3.303 18.201 1.00 79.81 115 SER A N 1
ATOM 899 C CA . SER A 1 115 ? -17.592 4.539 17.731 1.00 79.81 115 SER A CA 1
ATOM 900 C C . SER A 1 115 ? -16.574 5.531 17.163 1.00 79.81 115 SER A C 1
ATOM 902 O O . SER A 1 115 ? -16.812 6.112 16.107 1.00 79.81 115 SER A O 1
ATOM 904 N N . ARG A 1 116 ? -15.416 5.676 17.816 1.00 81.50 116 ARG A N 1
ATOM 905 C CA . ARG A 1 116 ? -14.322 6.548 17.370 1.00 81.50 116 ARG A CA 1
ATOM 906 C C . ARG A 1 116 ? -13.617 5.990 16.132 1.00 81.50 116 ARG A C 1
ATOM 908 O O . ARG A 1 116 ? -13.298 6.749 15.229 1.00 81.50 116 ARG A O 1
ATOM 915 N N . MET A 1 117 ? -13.442 4.670 16.048 1.00 82.81 117 MET A N 1
ATOM 916 C CA . MET A 1 117 ? -12.903 4.006 14.853 1.00 82.81 117 MET A CA 1
ATOM 917 C C . MET A 1 117 ? -13.847 4.140 13.647 1.00 82.81 117 MET A C 1
ATOM 919 O O . MET A 1 117 ? -13.403 4.437 12.541 1.00 82.81 117 MET A O 1
ATOM 923 N N . LYS A 1 118 ? -15.166 4.020 13.857 1.00 85.44 118 LYS A N 1
ATOM 924 C CA . LYS A 1 118 ? -16.185 4.204 12.809 1.00 85.44 118 LYS A CA 1
ATOM 925 C C . LYS A 1 118 ? -16.228 5.627 12.241 1.00 85.44 118 LYS A C 1
ATOM 927 O O . LYS A 1 118 ? -16.586 5.786 11.079 1.00 85.44 118 LYS A O 1
ATOM 932 N N . GLN A 1 119 ? -15.838 6.656 13.002 1.00 88.50 119 GLN A N 1
ATOM 933 C CA . GLN A 1 119 ? -15.784 8.038 12.493 1.00 88.50 119 GLN A CA 1
ATOM 934 C C . GLN A 1 119 ? -14.798 8.205 11.328 1.00 88.50 119 GLN A C 1
ATOM 936 O O . GLN A 1 119 ? -15.026 9.037 10.455 1.00 88.50 119 GLN A O 1
ATOM 941 N N . GLN A 1 120 ? -13.734 7.399 11.289 1.00 89.44 120 GLN A N 1
ATOM 942 C CA . GLN A 1 120 ? -12.725 7.421 10.226 1.00 89.44 120 GLN A CA 1
ATOM 943 C C . GLN A 1 120 ? -12.976 6.380 9.125 1.00 89.44 120 GLN A C 1
ATOM 945 O O . GLN A 1 120 ? -12.227 6.317 8.153 1.00 89.44 120 GLN A O 1
ATOM 950 N N . LEU A 1 121 ? -14.056 5.601 9.219 1.00 91.00 121 LEU A N 1
ATOM 951 C CA . LEU A 1 121 ? -14.379 4.550 8.257 1.00 91.00 121 LEU A CA 1
ATOM 952 C C . LEU A 1 121 ? -14.425 5.026 6.790 1.00 91.00 121 LEU A C 1
ATOM 954 O O . LEU A 1 121 ? -13.879 4.319 5.942 1.00 91.00 121 LEU A O 1
ATOM 958 N N . PRO A 1 122 ? -14.982 6.210 6.449 1.00 94.06 122 PRO A N 1
ATOM 959 C CA . PRO A 1 122 ? -14.923 6.712 5.075 1.00 94.06 122 PRO A CA 1
ATOM 960 C C . PRO A 1 122 ? -13.490 6.905 4.558 1.00 94.06 122 PRO A C 1
ATOM 962 O O . PRO A 1 122 ? -13.226 6.671 3.380 1.00 94.06 122 PRO A O 1
ATOM 965 N N . ALA A 1 123 ? -12.553 7.294 5.429 1.00 94.25 123 ALA A N 1
ATOM 966 C CA . ALA A 1 123 ? -11.150 7.455 5.061 1.00 94.25 123 ALA A CA 1
ATOM 967 C C . ALA A 1 123 ? -10.480 6.098 4.794 1.00 94.25 123 ALA A C 1
ATOM 969 O O . ALA A 1 123 ? -9.701 5.980 3.853 1.00 94.25 123 ALA A O 1
ATOM 970 N N . TYR A 1 124 ? -10.830 5.061 5.561 1.00 94.50 124 TYR A N 1
ATOM 971 C CA . TYR A 1 124 ? -10.313 3.704 5.352 1.00 94.50 124 TYR A CA 1
ATOM 972 C C . TYR A 1 124 ? -10.856 3.073 4.064 1.00 94.50 124 TYR A C 1
ATOM 974 O O . TYR A 1 124 ? -10.106 2.434 3.332 1.00 94.50 124 TYR A O 1
ATOM 982 N N . ILE A 1 125 ? -12.139 3.299 3.752 1.00 94.56 125 ILE A N 1
ATOM 983 C CA . ILE A 1 125 ? -12.751 2.887 2.478 1.00 94.56 125 ILE A CA 1
ATOM 984 C C . ILE A 1 125 ? -12.047 3.576 1.306 1.00 94.56 125 ILE A C 1
ATOM 986 O O . ILE A 1 125 ? -11.669 2.917 0.345 1.00 94.56 125 ILE A O 1
ATOM 990 N N . SER A 1 126 ? -11.825 4.888 1.413 1.00 95.88 126 SER A N 1
ATOM 991 C CA . SER A 1 126 ? -11.109 5.655 0.392 1.00 95.88 126 SER A CA 1
ATOM 992 C C . SER A 1 126 ? -9.683 5.135 0.178 1.00 95.88 126 SER A C 1
ATOM 994 O O . SER A 1 126 ? -9.288 4.918 -0.963 1.00 95.88 126 SER A O 1
ATOM 996 N N . ALA A 1 127 ? -8.934 4.863 1.255 1.00 95.19 127 ALA A N 1
ATOM 997 C CA . ALA A 1 127 ? -7.599 4.272 1.158 1.00 95.19 127 ALA A CA 1
ATOM 998 C C . ALA A 1 127 ? -7.635 2.910 0.444 1.00 95.19 127 ALA A C 1
ATOM 1000 O O . ALA A 1 127 ? -6.924 2.725 -0.534 1.00 95.19 127 ALA A O 1
ATOM 1001 N N . ARG A 1 128 ? -8.538 2.005 0.851 1.00 95.94 128 ARG A N 1
ATOM 1002 C CA . ARG A 1 128 ? -8.724 0.690 0.213 1.00 95.94 128 ARG A CA 1
ATOM 1003 C C . ARG A 1 128 ? -8.967 0.810 -1.293 1.00 95.94 128 ARG A C 1
ATOM 1005 O O . ARG A 1 128 ? -8.399 0.055 -2.075 1.00 95.94 128 ARG A O 1
ATOM 1012 N N . ASP A 1 129 ? -9.847 1.722 -1.692 1.00 95.62 129 ASP A N 1
ATOM 1013 C CA . ASP A 1 129 ? -10.222 1.885 -3.095 1.00 95.62 129 ASP A CA 1
ATOM 1014 C C . ASP A 1 129 ? -9.066 2.464 -3.923 1.00 95.62 129 ASP A C 1
ATOM 1016 O O . ASP A 1 129 ? -8.911 2.092 -5.086 1.00 95.62 129 ASP A O 1
ATOM 1020 N N . VAL A 1 130 ? -8.228 3.316 -3.320 1.00 95.31 130 VAL A N 1
ATOM 1021 C CA . VAL A 1 130 ? -6.978 3.772 -3.938 1.00 95.31 130 VAL A CA 1
ATOM 1022 C C . VAL A 1 130 ? -6.019 2.601 -4.150 1.00 95.31 130 VAL A C 1
ATOM 1024 O O . VAL A 1 130 ? -5.530 2.462 -5.265 1.00 95.31 130 VAL A O 1
ATOM 1027 N N . GLU A 1 131 ? -5.822 1.715 -3.168 1.00 95.56 131 GLU A N 1
ATOM 1028 C CA . GLU A 1 131 ? -4.935 0.547 -3.344 1.00 95.56 131 GLU A CA 1
ATOM 1029 C C . GLU A 1 131 ? -5.383 -0.358 -4.498 1.00 95.56 131 GLU A C 1
ATOM 1031 O O . GLU A 1 131 ? -4.580 -0.796 -5.322 1.00 95.56 131 GLU A O 1
ATOM 1036 N N . ALA A 1 132 ? -6.694 -0.588 -4.630 1.00 94.56 132 ALA A N 1
ATOM 1037 C CA . ALA A 1 132 ? -7.234 -1.355 -5.752 1.00 94.56 132 ALA A CA 1
ATOM 1038 C C . ALA A 1 132 ? -6.962 -0.682 -7.110 1.00 94.56 132 ALA A C 1
ATOM 1040 O O . ALA A 1 132 ? -6.635 -1.365 -8.082 1.00 94.56 132 ALA A O 1
ATOM 1041 N N . GLN A 1 133 ? -7.089 0.646 -7.182 1.00 95.31 133 GLN A N 1
ATOM 1042 C CA . GLN A 1 133 ? -6.802 1.407 -8.400 1.00 95.31 133 GLN A CA 1
ATOM 1043 C C . GLN A 1 133 ? -5.308 1.377 -8.743 1.00 95.31 133 GLN A C 1
ATOM 1045 O O . GLN A 1 133 ? -4.962 1.132 -9.901 1.00 95.31 133 GLN A O 1
ATOM 1050 N N . THR A 1 134 ? -4.432 1.567 -7.752 1.00 93.81 134 THR A N 1
ATOM 1051 C CA . THR A 1 134 ? -2.972 1.519 -7.920 1.00 93.81 134 THR A CA 1
ATOM 1052 C C . THR A 1 134 ? -2.522 0.136 -8.397 1.00 93.81 134 THR A C 1
ATOM 1054 O O . THR A 1 134 ? -1.778 0.032 -9.374 1.00 93.81 134 THR A O 1
ATOM 1057 N N . ARG A 1 135 ? -3.056 -0.942 -7.803 1.00 95.44 135 ARG A N 1
ATOM 1058 C CA . ARG A 1 135 ? -2.844 -2.324 -8.265 1.00 95.44 135 ARG A CA 1
ATOM 1059 C C . ARG A 1 135 ? -3.163 -2.481 -9.750 1.00 95.44 135 ARG A C 1
ATOM 1061 O O . ARG A 1 135 ? -2.351 -3.005 -10.515 1.00 95.44 135 ARG A O 1
ATOM 1068 N N . ASP A 1 136 ? -4.359 -2.064 -10.160 1.00 94.69 136 ASP A N 1
ATOM 1069 C CA . ASP A 1 136 ? -4.830 -2.239 -11.537 1.00 94.69 136 ASP A CA 1
ATOM 1070 C C . ASP A 1 136 ? -3.985 -1.426 -12.524 1.00 94.69 136 ASP A C 1
ATOM 1072 O O . ASP A 1 136 ? -3.682 -1.890 -13.629 1.00 94.69 136 ASP A O 1
ATOM 1076 N N . GLU A 1 137 ? -3.539 -0.239 -12.113 1.00 93.50 137 GLU A N 1
ATOM 1077 C CA . GLU A 1 137 ? -2.600 0.566 -12.880 1.00 93.50 137 GLU A CA 1
ATOM 1078 C C . GLU A 1 137 ? -1.245 -0.139 -13.053 1.00 93.50 137 GLU A C 1
ATOM 1080 O O . GLU A 1 137 ? -0.714 -0.180 -14.170 1.00 93.50 137 GLU A O 1
ATOM 1085 N N . TYR A 1 138 ? -0.701 -0.746 -11.997 1.00 93.81 138 TYR A N 1
ATOM 1086 C CA . TYR A 1 138 ? 0.543 -1.507 -12.080 1.00 93.81 138 TYR A CA 1
ATOM 1087 C C . TYR A 1 138 ? 0.428 -2.738 -12.979 1.00 93.81 138 TYR A C 1
ATOM 1089 O O . TYR A 1 138 ? 1.285 -2.940 -13.843 1.00 93.81 138 TYR A O 1
ATOM 1097 N N . LEU A 1 139 ? -0.663 -3.501 -12.886 1.00 93.69 139 LEU A N 1
ATOM 1098 C CA . LEU A 1 139 ? -0.927 -4.624 -13.795 1.00 93.69 139 LEU A CA 1
ATOM 1099 C C . LEU A 1 139 ? -1.010 -4.167 -15.255 1.00 93.69 139 LEU A C 1
ATOM 1101 O O . LEU A 1 139 ? -0.443 -4.794 -16.157 1.00 93.69 139 LEU A O 1
ATOM 1105 N N . GLN A 1 140 ? -1.685 -3.045 -15.500 1.00 92.25 140 GLN A N 1
ATOM 1106 C CA . GLN A 1 140 ? -1.783 -2.481 -16.838 1.00 92.25 140 GLN A CA 1
ATOM 1107 C C . GLN A 1 140 ? -0.406 -2.050 -17.361 1.00 92.25 140 GLN A C 1
ATOM 1109 O O . GLN A 1 140 ? -0.086 -2.283 -18.526 1.00 92.25 140 GLN A O 1
ATOM 1114 N N . ARG A 1 141 ? 0.445 -1.470 -16.513 1.00 89.31 141 ARG A N 1
ATOM 1115 C CA . ARG A 1 141 ? 1.811 -1.067 -16.880 1.00 89.31 141 ARG A CA 1
ATOM 1116 C C . ARG A 1 141 ? 2.716 -2.263 -17.139 1.00 89.31 141 ARG A C 1
ATOM 1118 O O . ARG A 1 141 ? 3.428 -2.256 -18.140 1.00 89.31 141 ARG A O 1
ATOM 1125 N N . ALA A 1 142 ? 2.635 -3.312 -16.324 1.00 89.81 142 ALA A N 1
ATOM 1126 C CA . ALA A 1 142 ? 3.340 -4.570 -16.556 1.00 89.81 142 ALA A CA 1
ATOM 1127 C C . ALA A 1 142 ? 3.028 -5.158 -17.942 1.00 89.81 142 ALA A C 1
ATOM 1129 O O . ALA A 1 142 ? 3.933 -5.593 -18.657 1.00 89.81 142 ALA A O 1
ATOM 1130 N N . LYS A 1 143 ? 1.759 -5.098 -18.368 1.00 89.81 143 LYS A N 1
ATOM 1131 C CA . LYS A 1 143 ? 1.310 -5.581 -19.683 1.00 89.81 143 LYS A CA 1
ATOM 1132 C C . LYS A 1 143 ? 1.969 -4.855 -20.861 1.00 89.81 143 LYS A C 1
ATOM 1134 O O . LYS A 1 143 ? 2.180 -5.472 -21.905 1.00 89.81 143 LYS A O 1
ATOM 1139 N N . TYR A 1 144 ? 2.274 -3.566 -20.713 1.00 85.00 144 TYR A N 1
ATOM 1140 C CA . TYR A 1 144 ? 2.865 -2.732 -21.770 1.00 85.00 144 TYR A CA 1
ATOM 1141 C C . TYR A 1 144 ? 4.349 -2.407 -21.552 1.00 85.00 144 TYR A C 1
ATOM 1143 O O . TYR A 1 144 ? 4.929 -1.655 -22.338 1.00 85.00 144 TYR A O 1
ATOM 1151 N N . ALA A 1 145 ? 4.976 -2.957 -20.511 1.00 82.69 145 ALA A N 1
ATOM 1152 C CA . ALA A 1 145 ? 6.391 -2.759 -20.243 1.00 82.69 145 ALA A CA 1
ATOM 1153 C C . ALA A 1 145 ? 7.245 -3.400 -21.349 1.00 82.69 145 ALA A C 1
ATOM 1155 O O . ALA A 1 145 ? 7.079 -4.569 -21.699 1.00 82.69 145 ALA A O 1
ATOM 1156 N N . PHE A 1 146 ? 8.163 -2.613 -21.915 1.00 72.00 146 PHE A N 1
ATOM 1157 C CA . PHE A 1 146 ? 9.027 -3.055 -23.013 1.00 72.00 146 PHE A CA 1
ATOM 1158 C C . PHE A 1 146 ? 10.215 -3.892 -22.536 1.00 72.00 146 PHE A C 1
ATOM 1160 O O . PHE A 1 146 ? 10.688 -4.754 -23.275 1.00 72.00 146 PHE A O 1
ATOM 1167 N N . ASP A 1 147 ? 10.715 -3.630 -21.329 1.00 76.56 147 ASP A N 1
ATOM 1168 C CA . ASP A 1 147 ? 11.810 -4.375 -20.728 1.00 76.56 147 ASP A CA 1
ATOM 1169 C C . ASP A 1 147 ? 11.309 -5.285 -19.599 1.00 76.56 147 ASP A C 1
ATOM 1171 O O . ASP A 1 147 ? 10.376 -4.973 -18.857 1.00 76.56 147 ASP A O 1
ATOM 1175 N N . HIS A 1 148 ? 11.948 -6.447 -19.489 1.00 81.44 148 HIS A N 1
ATOM 1176 C CA . HIS A 1 148 ? 11.574 -7.478 -18.526 1.00 81.44 148 HIS A CA 1
ATOM 1177 C C . HIS A 1 148 ? 11.712 -7.004 -17.071 1.00 81.44 148 HIS A C 1
ATOM 1179 O O . HIS A 1 148 ? 10.947 -7.438 -16.218 1.00 81.44 148 HIS A O 1
ATOM 1185 N N . GLN A 1 149 ? 12.676 -6.130 -16.768 1.00 80.56 149 GLN A N 1
ATOM 1186 C CA . GLN A 1 149 ? 12.913 -5.674 -15.396 1.00 80.56 149 GLN A CA 1
ATOM 1187 C C . GLN A 1 149 ? 11.783 -4.765 -14.911 1.00 80.56 149 GLN A C 1
ATOM 1189 O O . GLN A 1 149 ? 11.244 -4.999 -13.832 1.00 80.56 149 GLN A O 1
ATOM 1194 N N . ALA A 1 150 ? 11.361 -3.799 -15.727 1.00 83.25 150 ALA A N 1
ATOM 1195 C CA . ALA A 1 150 ? 10.209 -2.955 -15.436 1.00 83.25 150 ALA A CA 1
ATOM 1196 C C . ALA A 1 150 ? 8.921 -3.775 -15.333 1.00 83.25 150 ALA A C 1
ATOM 1198 O O . ALA A 1 150 ? 8.122 -3.538 -14.432 1.00 83.25 150 ALA A O 1
ATOM 1199 N N . ARG A 1 151 ? 8.736 -4.772 -16.212 1.00 88.31 151 ARG A N 1
ATOM 1200 C CA . ARG A 1 151 ? 7.590 -5.683 -16.127 1.00 88.31 151 ARG A CA 1
ATOM 1201 C C . ARG A 1 151 ? 7.531 -6.392 -14.774 1.00 88.31 151 ARG A C 1
ATOM 1203 O O . ARG A 1 151 ? 6.506 -6.308 -14.111 1.00 88.31 151 ARG A O 1
ATOM 1210 N N . VAL A 1 152 ? 8.622 -7.049 -14.374 1.00 89.44 152 VAL A N 1
ATOM 1211 C CA . VAL A 1 152 ? 8.691 -7.774 -13.097 1.00 89.44 152 VAL A CA 1
ATOM 1212 C C . VAL A 1 152 ? 8.456 -6.830 -11.924 1.00 89.44 152 VAL A C 1
ATOM 1214 O O . VAL A 1 152 ? 7.697 -7.166 -11.027 1.00 89.44 152 VAL A O 1
ATOM 1217 N N . LEU A 1 153 ? 9.048 -5.633 -11.937 1.00 88.81 153 LEU A N 1
ATOM 1218 C CA . LEU A 1 153 ? 8.818 -4.662 -10.871 1.00 88.81 153 LEU A CA 1
ATOM 1219 C C . LEU A 1 153 ? 7.340 -4.250 -10.776 1.00 88.81 153 LEU A C 1
ATOM 1221 O O . LEU A 1 153 ? 6.803 -4.219 -9.676 1.00 88.81 153 LEU A O 1
ATOM 1225 N N . PHE A 1 154 ? 6.670 -3.964 -11.895 1.00 91.94 154 PHE A N 1
ATOM 1226 C CA . PHE A 1 154 ? 5.247 -3.615 -11.872 1.00 91.94 154 PHE A CA 1
ATOM 1227 C C . PHE A 1 154 ? 4.352 -4.787 -11.447 1.00 91.94 154 PHE A C 1
ATOM 1229 O O . PHE A 1 154 ? 3.380 -4.569 -10.733 1.00 91.94 154 PHE A O 1
ATOM 1236 N N . GLU A 1 155 ? 4.680 -6.023 -11.832 1.00 92.75 155 GLU A N 1
ATOM 1237 C CA . GLU A 1 155 ? 3.980 -7.217 -11.334 1.00 92.75 155 GLU A CA 1
ATOM 1238 C C . GLU A 1 155 ? 4.157 -7.367 -9.813 1.00 92.75 155 GLU A C 1
ATOM 1240 O O . GLU A 1 155 ? 3.181 -7.624 -9.111 1.00 92.75 155 GLU A O 1
ATOM 1245 N N . THR A 1 156 ? 5.367 -7.132 -9.291 1.00 91.31 156 THR A N 1
ATOM 1246 C CA . THR A 1 156 ? 5.632 -7.148 -7.846 1.00 91.31 156 THR A CA 1
ATOM 1247 C C . THR A 1 156 ? 4.889 -6.032 -7.115 1.00 91.31 156 THR A C 1
ATOM 1249 O O . THR A 1 156 ? 4.257 -6.305 -6.103 1.00 91.31 156 THR A O 1
ATOM 1252 N N . LEU A 1 157 ? 4.915 -4.796 -7.624 1.00 93.94 157 LEU A N 1
ATOM 1253 C CA . LEU A 1 157 ? 4.185 -3.671 -7.027 1.00 93.94 157 LEU A CA 1
ATOM 1254 C C . LEU A 1 157 ? 2.682 -3.965 -6.966 1.00 93.94 157 LEU A C 1
ATOM 1256 O O . LEU A 1 157 ? 2.078 -3.839 -5.911 1.00 93.94 157 LEU A O 1
ATOM 1260 N N . ALA A 1 158 ? 2.089 -4.475 -8.050 1.00 93.75 158 ALA A N 1
ATOM 1261 C CA . ALA A 1 158 ? 0.684 -4.882 -8.044 1.00 93.75 158 ALA A CA 1
ATOM 1262 C C . ALA A 1 158 ? 0.370 -5.958 -6.987 1.00 93.75 158 ALA A C 1
ATOM 1264 O O . ALA A 1 158 ? -0.690 -5.920 -6.362 1.00 93.75 158 ALA A O 1
ATOM 1265 N N . ALA A 1 159 ? 1.266 -6.928 -6.786 1.00 91.00 159 ALA A N 1
ATOM 1266 C CA . ALA A 1 159 ? 1.098 -7.944 -5.751 1.00 91.00 159 ALA A CA 1
ATOM 1267 C C . ALA A 1 159 ? 1.120 -7.342 -4.336 1.00 91.00 159 ALA A C 1
ATOM 1269 O O . ALA A 1 159 ? 0.317 -7.742 -3.492 1.00 91.00 159 ALA A O 1
ATOM 1270 N N . GLU A 1 160 ? 1.989 -6.362 -4.084 1.00 93.81 160 GLU A N 1
ATOM 1271 C CA . GLU A 1 160 ? 2.034 -5.638 -2.810 1.00 93.81 160 GLU A CA 1
ATOM 1272 C C . GLU A 1 160 ? 0.764 -4.800 -2.585 1.00 93.81 160 GLU A C 1
ATOM 1274 O O . GLU A 1 160 ? 0.114 -4.959 -1.550 1.00 93.81 160 GLU A O 1
ATOM 1279 N N . GLU A 1 161 ? 0.293 -4.046 -3.586 1.00 95.31 161 GLU A N 1
ATOM 1280 C CA . GLU A 1 161 ? -0.965 -3.287 -3.460 1.00 95.31 161 GLU A CA 1
ATOM 1281 C C . GLU A 1 161 ? -2.180 -4.186 -3.221 1.00 95.31 161 GLU A C 1
ATOM 1283 O O . GLU A 1 161 ? -3.127 -3.835 -2.510 1.00 95.31 161 GLU A O 1
ATOM 1288 N N . GLN A 1 1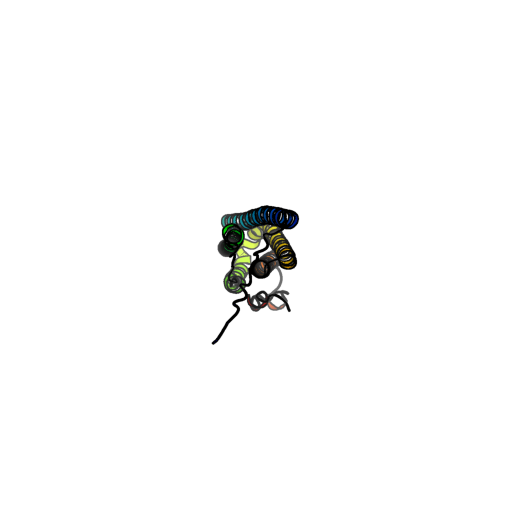62 ? -2.164 -5.402 -3.771 1.00 93.31 162 GLN A N 1
ATOM 1289 C CA . GLN A 1 162 ? -3.198 -6.389 -3.488 1.00 93.31 162 GLN A CA 1
ATOM 1290 C C . GLN A 1 162 ? -3.206 -6.796 -2.005 1.00 93.31 162 GLN A C 1
ATOM 1292 O O . GLN A 1 162 ? -4.289 -6.970 -1.436 1.00 93.31 162 GLN A O 1
ATOM 1297 N N . LYS A 1 163 ? -2.040 -6.918 -1.357 1.00 90.69 163 LYS A N 1
ATOM 1298 C CA . LYS A 1 163 ? -1.950 -7.173 0.092 1.00 90.69 163 LYS A CA 1
ATOM 1299 C C . LYS A 1 163 ? -2.503 -5.984 0.881 1.00 90.69 163 LYS A C 1
ATOM 1301 O O . LYS A 1 163 ? -3.268 -6.189 1.826 1.00 90.69 163 LYS A O 1
ATOM 1306 N N . HIS A 1 164 ? -2.189 -4.757 0.466 1.00 94.44 164 HIS A N 1
ATOM 1307 C CA . HIS A 1 164 ? -2.670 -3.530 1.111 1.00 94.44 164 HIS A CA 1
ATOM 1308 C C . HIS A 1 164 ? -4.200 -3.433 1.031 1.00 94.44 164 HIS A C 1
ATOM 1310 O O . HIS A 1 164 ? -4.882 -3.257 2.046 1.00 94.44 164 HIS A O 1
ATOM 1316 N N . PHE A 1 165 ? -4.757 -3.666 -0.161 1.00 93.44 165 PHE A N 1
ATOM 1317 C CA . PHE A 1 165 ? -6.195 -3.742 -0.400 1.00 93.44 165 PHE A CA 1
ATOM 1318 C C . PHE A 1 165 ? -6.881 -4.783 0.493 1.00 93.44 165 PHE A C 1
ATOM 1320 O O . PHE A 1 165 ? -7.925 -4.494 1.084 1.00 93.44 165 PHE A O 1
ATOM 1327 N N . VAL A 1 166 ? -6.316 -5.991 0.606 1.00 89.00 166 VAL A N 1
ATOM 1328 C CA . VAL A 1 166 ? -6.869 -7.056 1.460 1.00 89.00 166 VAL A CA 1
ATOM 1329 C C . VAL A 1 166 ? -6.879 -6.606 2.914 1.00 89.00 166 VAL A C 1
ATOM 1331 O O . VAL A 1 166 ? -7.921 -6.663 3.562 1.00 89.00 166 VAL A O 1
ATOM 1334 N N . LEU A 1 167 ? -5.760 -6.083 3.414 1.00 90.38 167 LEU A N 1
ATOM 1335 C CA . LEU A 1 167 ? -5.641 -5.625 4.794 1.00 90.38 167 LEU A CA 1
ATOM 1336 C C . LEU A 1 167 ? -6.653 -4.520 5.137 1.00 90.38 167 LEU A C 1
ATOM 1338 O O . LEU A 1 167 ? -7.325 -4.584 6.169 1.00 90.38 167 LEU A O 1
ATOM 1342 N N . LEU A 1 168 ? -6.819 -3.534 4.254 1.00 93.06 168 LEU A N 1
ATOM 1343 C CA . LEU A 1 168 ? -7.797 -2.461 4.441 1.00 93.06 168 LEU A CA 1
ATOM 1344 C C . LEU A 1 168 ? -9.240 -2.950 4.284 1.00 93.06 168 LEU A C 1
ATOM 1346 O O . LEU A 1 168 ? -10.125 -2.462 4.987 1.00 93.06 168 LEU A O 1
ATOM 1350 N N . SER A 1 169 ? -9.492 -3.935 3.419 1.00 89.75 169 SER A N 1
ATOM 1351 C CA . SER A 1 169 ? -10.806 -4.578 3.300 1.00 89.75 169 SER A CA 1
ATOM 1352 C C . SER A 1 169 ? -11.202 -5.258 4.605 1.00 89.75 169 SER A C 1
ATOM 1354 O O . SER A 1 169 ? -12.308 -5.033 5.091 1.00 89.75 169 SER A O 1
ATOM 1356 N N . LEU A 1 170 ? -10.275 -5.989 5.232 1.00 88.88 170 LEU A N 1
ATOM 1357 C CA . LEU A 1 170 ? -10.495 -6.601 6.543 1.00 88.88 170 LEU A CA 1
ATOM 1358 C C . LEU A 1 170 ? -10.809 -5.562 7.612 1.00 88.88 170 LEU A C 1
ATOM 1360 O O . LEU A 1 170 ? -11.743 -5.745 8.390 1.00 88.88 170 LEU A O 1
ATOM 1364 N N . LEU A 1 171 ? -10.058 -4.460 7.639 1.00 89.81 171 LEU A N 1
ATOM 1365 C CA . LEU A 1 171 ? -10.305 -3.376 8.582 1.00 89.81 171 LEU A CA 1
ATOM 1366 C C . LEU A 1 171 ? -11.699 -2.759 8.382 1.00 89.81 171 LEU A C 1
ATOM 1368 O O . LEU A 1 171 ? -12.447 -2.584 9.344 1.00 89.81 171 LEU A O 1
ATOM 1372 N N . VAL A 1 172 ? -12.061 -2.442 7.138 1.00 90.25 172 VAL A N 1
ATOM 1373 C CA . VAL A 1 172 ? -13.369 -1.868 6.789 1.00 90.25 172 VAL A CA 1
ATOM 1374 C C . VAL A 1 172 ? -14.500 -2.819 7.160 1.00 90.25 172 VAL A C 1
ATOM 1376 O O . VAL A 1 172 ? -15.504 -2.383 7.721 1.00 90.25 172 VAL A O 1
ATOM 1379 N N . GLU A 1 173 ? -14.358 -4.108 6.864 1.00 86.75 173 GLU A N 1
ATOM 1380 C CA . GLU A 1 173 ? -15.350 -5.118 7.222 1.00 86.75 173 G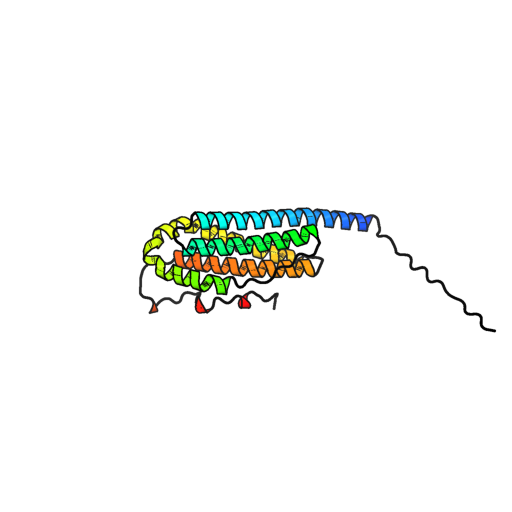LU A CA 1
ATOM 1381 C C . GLU A 1 173 ? -15.488 -5.258 8.734 1.00 86.75 173 GLU A C 1
ATOM 1383 O O . GLU A 1 173 ? -16.607 -5.240 9.246 1.00 86.75 173 GLU A O 1
ATOM 1388 N N . LEU A 1 174 ? -14.369 -5.320 9.459 1.00 84.06 174 LEU A N 1
ATOM 1389 C CA . LEU A 1 174 ? -14.367 -5.422 10.912 1.00 84.06 174 LEU A CA 1
ATOM 1390 C C . LEU A 1 174 ? -15.115 -4.254 11.559 1.00 84.06 174 LEU A C 1
ATOM 1392 O O . LEU A 1 174 ? -15.909 -4.445 12.480 1.00 84.06 174 LEU A O 1
ATOM 1396 N N . LEU A 1 175 ? -14.887 -3.046 11.048 1.00 84.56 175 LEU A N 1
ATOM 1397 C CA . LEU A 1 175 ? -15.525 -1.838 11.547 1.00 84.56 175 LEU A CA 1
ATOM 1398 C C . LEU A 1 175 ? -16.968 -1.683 11.069 1.00 84.56 175 LEU A C 1
ATOM 1400 O O . LEU A 1 175 ? -17.742 -1.041 11.766 1.00 84.56 175 LEU A O 1
ATOM 1404 N N . ASN A 1 176 ? -17.366 -2.261 9.936 1.00 83.38 176 ASN A N 1
ATOM 1405 C CA . ASN A 1 176 ? -18.753 -2.224 9.462 1.00 83.38 176 ASN A CA 1
ATOM 1406 C C . ASN A 1 176 ? -19.681 -3.201 10.187 1.00 83.38 176 ASN A C 1
ATOM 1408 O O . ASN A 1 176 ? -20.900 -3.054 10.107 1.00 83.38 176 ASN A O 1
ATOM 1412 N N . GLN A 1 177 ? -19.145 -4.179 10.917 1.00 69.06 177 GLN A N 1
ATOM 1413 C CA . GLN A 1 177 ? -19.979 -5.111 11.667 1.00 69.06 177 GLN A CA 1
ATOM 1414 C C . GLN A 1 177 ? -20.758 -4.381 12.786 1.00 69.06 177 GLN A C 1
ATOM 1416 O O . GLN A 1 177 ? -20.218 -3.592 13.569 1.00 69.06 177 GLN A O 1
ATOM 1421 N N . GLU A 1 178 ? -22.070 -4.622 12.845 1.00 53.94 178 GLU A N 1
ATOM 1422 C CA . GLU A 1 178 ? -22.935 -4.243 13.970 1.00 53.94 178 GLU A CA 1
ATOM 1423 C C . GLU A 1 178 ? -22.513 -5.029 15.231 1.00 53.94 178 GLU A C 1
ATOM 1425 O O . GLU A 1 178 ? -22.188 -6.224 15.141 1.00 53.94 178 GLU A O 1
ATOM 1430 N N . PRO A 1 179 ? -22.509 -4.413 16.427 1.00 50.72 179 PRO A N 1
ATOM 1431 C CA . PRO A 1 179 ? -22.152 -5.105 17.656 1.00 50.72 179 PRO A CA 1
ATOM 1432 C C . PRO A 1 179 ? -23.344 -5.912 18.196 1.00 50.72 179 PRO A C 1
ATOM 1434 O O . PRO A 1 179 ? -23.914 -5.528 19.209 1.00 50.72 179 PRO A O 1
ATOM 1437 N N . VAL A 1 180 ? -23.737 -7.031 17.567 1.00 40.06 180 VAL A N 1
ATOM 1438 C CA . VAL A 1 180 ? -24.656 -8.006 18.203 1.00 40.06 180 VAL A CA 1
ATOM 1439 C C . VAL A 1 180 ? -24.399 -9.465 17.764 1.00 40.06 180 VAL A C 1
ATOM 1441 O O . VAL A 1 180 ? -24.162 -9.743 16.591 1.00 40.06 180 VAL A O 1
ATOM 1444 N N . ALA A 1 181 ? -24.537 -10.368 18.750 1.00 38.62 181 ALA A N 1
ATOM 1445 C CA . ALA A 1 181 ? -24.626 -11.840 18.752 1.00 38.62 181 ALA A CA 1
ATOM 1446 C C . ALA A 1 181 ? -23.314 -12.678 18.723 1.00 38.62 181 ALA A C 1
ATOM 1448 O O . ALA A 1 181 ? -22.350 -12.324 18.044 1.00 38.62 181 ALA A O 1
ATOM 1449 N N . PRO A 1 182 ? -23.264 -13.775 19.520 1.00 46.88 182 PRO A N 1
ATOM 1450 C CA . PRO A 1 182 ? -22.038 -14.413 20.011 1.00 46.88 182 PRO A 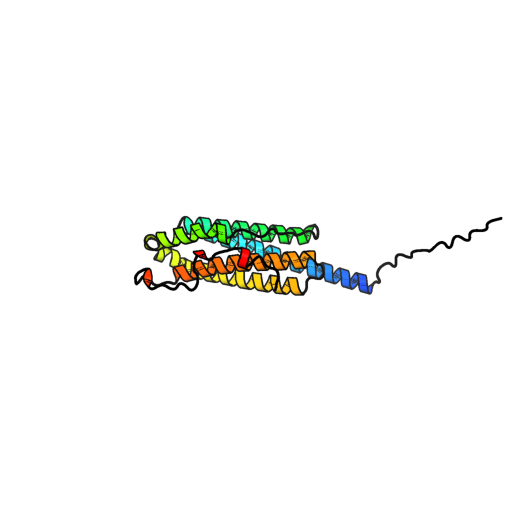CA 1
ATOM 1451 C C . PRO A 1 182 ? -21.186 -15.116 18.944 1.00 46.88 182 PRO A C 1
ATOM 1453 O O . PRO A 1 182 ? -21.672 -15.594 17.921 1.00 46.88 182 PRO A O 1
ATOM 1456 N N . GLN A 1 183 ? -19.891 -15.214 19.261 1.00 51.28 183 GLN A N 1
ATOM 1457 C CA . GLN A 1 183 ? -18.749 -15.594 18.411 1.00 51.28 183 GLN A CA 1
ATOM 1458 C C . GLN A 1 183 ? -18.900 -16.891 17.585 1.00 51.28 183 GLN A C 1
ATOM 1460 O O . GLN A 1 183 ? -18.164 -17.077 16.625 1.00 51.28 183 GLN A O 1
ATOM 1465 N N . HIS A 1 184 ? -19.850 -17.773 17.906 1.00 47.75 184 HIS A N 1
ATOM 1466 C CA . HIS A 1 184 ? -20.025 -19.082 17.260 1.00 47.75 184 HIS A CA 1
ATOM 1467 C C . HIS A 1 184 ? -20.919 -19.079 16.006 1.00 47.75 184 HIS A C 1
ATOM 1469 O O . HIS A 1 184 ? -21.026 -20.106 15.345 1.00 47.75 184 HIS A O 1
ATOM 1475 N N . LEU A 1 185 ? -21.556 -17.954 15.660 1.00 36.88 185 LEU A N 1
ATOM 1476 C CA . LEU A 1 185 ? -22.408 -17.821 14.462 1.00 36.88 185 LEU A CA 1
ATOM 1477 C C . LEU A 1 185 ? -21.788 -16.954 13.354 1.00 36.88 185 LEU A C 1
ATOM 1479 O O . LEU A 1 185 ? -22.432 -16.696 12.338 1.00 36.88 185 LEU A O 1
ATOM 1483 N N . ARG A 1 186 ? -20.544 -16.491 13.527 1.00 50.22 186 ARG A N 1
ATOM 1484 C CA . ARG A 1 186 ? -19.863 -15.645 12.542 1.00 50.22 186 ARG A CA 1
ATOM 1485 C C . ARG A 1 186 ? -19.005 -16.487 11.604 1.00 50.22 186 ARG A C 1
ATOM 1487 O O . ARG A 1 186 ? -17.874 -16.822 11.928 1.00 50.22 186 ARG A O 1
ATOM 1494 N N . SER A 1 187 ? -19.503 -16.747 10.403 1.00 44.53 187 SER A N 1
ATOM 1495 C CA . SER A 1 187 ? -18.636 -16.982 9.249 1.00 44.53 187 SER A CA 1
ATOM 1496 C C . SER A 1 187 ? -18.219 -15.617 8.698 1.00 44.53 187 SER A C 1
ATOM 1498 O O . SER A 1 187 ? -18.909 -15.054 7.848 1.00 44.53 187 SER A O 1
ATOM 1500 N N . SER A 1 188 ? -17.133 -15.046 9.231 1.00 48.22 188 SER A N 1
ATOM 1501 C CA . SER A 1 188 ? -16.426 -13.986 8.506 1.00 48.22 188 SER A CA 1
ATOM 1502 C C . SER A 1 188 ? -15.959 -14.601 7.183 1.00 48.22 188 SER A C 1
ATOM 1504 O O . SER A 1 188 ? -15.334 -15.663 7.235 1.00 48.22 188 SER A O 1
ATOM 1506 N N . PRO A 1 189 ? -16.245 -14.005 6.011 1.00 47.16 189 PRO A N 1
ATOM 1507 C CA . PRO A 1 189 ? -15.690 -14.496 4.749 1.00 47.16 189 PRO A CA 1
ATOM 1508 C C . PRO A 1 189 ? -14.154 -14.478 4.757 1.00 47.16 189 PRO A C 1
ATOM 1510 O O . PRO A 1 189 ? -13.533 -15.181 3.965 1.00 47.16 189 PRO A O 1
ATOM 1513 N N . TRP A 1 190 ? -13.554 -13.744 5.699 1.00 51.62 190 TRP A N 1
ATOM 1514 C CA . TRP A 1 190 ? -12.124 -13.716 5.935 1.00 51.62 190 TRP A CA 1
ATOM 1515 C C . TRP A 1 190 ? -11.786 -14.254 7.318 1.00 51.62 190 TRP A C 1
ATOM 1517 O O . TRP A 1 190 ? -11.993 -13.597 8.345 1.00 51.62 190 TRP A O 1
ATOM 1527 N N . ASP A 1 191 ? -11.260 -15.468 7.329 1.00 64.62 191 ASP A N 1
ATOM 1528 C CA . ASP A 1 191 ? -10.569 -16.027 8.474 1.00 64.62 191 ASP A CA 1
ATOM 1529 C C . ASP A 1 191 ? -9.168 -15.399 8.540 1.00 64.62 191 ASP A C 1
ATOM 1531 O O . ASP A 1 191 ? -8.320 -15.675 7.694 1.00 64.62 191 ASP A O 1
ATOM 1535 N N . VAL A 1 192 ? -8.911 -14.548 9.542 1.00 61.88 192 VAL A N 1
ATOM 1536 C CA . VAL A 1 192 ? -7.583 -13.942 9.785 1.00 61.88 192 VAL A CA 1
ATOM 1537 C C . VAL A 1 192 ? -6.486 -14.994 9.966 1.00 61.88 192 VAL A C 1
ATOM 1539 O O . VAL A 1 192 ? -5.307 -14.696 9.770 1.00 61.88 192 VAL A O 1
ATOM 1542 N N . SER A 1 193 ? -6.848 -16.244 10.280 1.00 60.50 193 SER A N 1
ATOM 1543 C CA . SER A 1 193 ? -5.904 -17.356 10.307 1.00 60.50 193 SER A CA 1
ATOM 1544 C C . SER A 1 193 ? -5.278 -17.637 8.930 1.00 60.50 193 SER A C 1
ATOM 1546 O O . SER A 1 193 ? -4.128 -18.073 8.890 1.00 60.50 193 SER A O 1
ATOM 1548 N N . GLN A 1 194 ? -5.976 -17.281 7.844 1.00 63.25 194 GLN A N 1
ATOM 1549 C CA . GLN A 1 194 ? -5.599 -17.481 6.440 1.00 63.25 194 GLN A CA 1
ATOM 1550 C C . GLN A 1 194 ? -4.915 -16.266 5.791 1.00 63.25 194 GLN A C 1
ATOM 1552 O O . GLN A 1 194 ? -4.659 -16.281 4.588 1.00 63.25 194 GLN A O 1
ATOM 1557 N N . LEU A 1 195 ? -4.612 -15.210 6.558 1.00 68.69 195 LEU A N 1
ATOM 1558 C CA . LEU A 1 195 ? -3.757 -14.114 6.094 1.00 68.69 195 LEU A CA 1
ATOM 1559 C C . LEU A 1 195 ? -2.337 -14.635 5.843 1.00 68.69 195 LEU A C 1
ATOM 1561 O O . LEU A 1 195 ? -1.557 -14.811 6.780 1.00 68.69 195 LEU A O 1
ATOM 1565 N N . ASP A 1 196 ? -2.027 -14.878 4.576 1.00 74.19 196 ASP A N 1
ATOM 1566 C CA . ASP A 1 196 ? -0.749 -15.404 4.115 1.00 74.19 196 ASP A CA 1
ATOM 1567 C C . ASP A 1 196 ? -0.281 -14.602 2.893 1.00 74.19 196 ASP A C 1
ATOM 1569 O O . ASP A 1 196 ? -0.983 -14.516 1.882 1.00 74.19 196 ASP A O 1
ATOM 1573 N N . ASP A 1 197 ? 0.903 -13.995 3.003 1.00 76.25 197 ASP A N 1
ATOM 1574 C CA . ASP A 1 197 ? 1.535 -13.216 1.933 1.00 76.25 197 ASP A CA 1
ATOM 1575 C C . ASP A 1 197 ? 1.751 -14.056 0.660 1.00 76.25 197 ASP A C 1
ATOM 1577 O O . ASP A 1 197 ? 1.591 -13.550 -0.454 1.00 76.25 197 ASP A O 1
ATOM 1581 N N . THR A 1 198 ? 1.997 -15.364 0.812 1.00 76.81 198 THR A N 1
ATOM 1582 C CA . THR A 1 198 ? 2.313 -16.274 -0.300 1.00 76.81 198 THR A CA 1
ATOM 1583 C C . THR A 1 198 ? 1.154 -16.479 -1.275 1.00 76.81 198 THR A C 1
ATOM 1585 O O . THR A 1 198 ? 1.374 -16.863 -2.426 1.00 76.81 198 THR A O 1
ATOM 1588 N N . LEU A 1 199 ? -0.079 -16.173 -0.856 1.00 72.06 199 LEU A N 1
ATOM 1589 C CA . LEU A 1 199 ? -1.256 -16.183 -1.729 1.00 72.06 199 LEU A CA 1
ATOM 1590 C C . LEU A 1 199 ? -1.177 -15.114 -2.825 1.00 72.06 199 LEU A C 1
ATOM 1592 O O . LEU A 1 199 ? -1.806 -15.267 -3.873 1.00 72.06 199 LEU A O 1
ATOM 1596 N N . TYR A 1 200 ? -0.400 -14.056 -2.590 1.00 75.56 200 TYR A N 1
ATOM 1597 C CA . TYR A 1 200 ? -0.303 -12.887 -3.461 1.00 75.56 200 TYR A CA 1
ATOM 1598 C C . TYR A 1 200 ? 1.085 -12.735 -4.094 1.00 75.56 200 TYR A C 1
ATOM 1600 O O . TYR A 1 200 ? 1.217 -12.046 -5.097 1.00 75.56 200 TYR A O 1
ATOM 1608 N N . ASP A 1 201 ? 2.095 -13.452 -3.593 1.00 74.56 201 ASP A N 1
ATOM 1609 C CA . ASP A 1 201 ? 3.479 -13.417 -4.089 1.00 74.56 201 ASP A CA 1
ATOM 1610 C C . ASP A 1 201 ? 3.685 -14.022 -5.498 1.00 74.56 201 ASP A C 1
ATOM 1612 O O . ASP A 1 201 ? 4.801 -14.011 -6.023 1.00 74.56 201 ASP A O 1
ATOM 1616 N N . SER A 1 202 ? 2.646 -14.571 -6.138 1.00 55.88 202 SER A N 1
ATOM 1617 C CA . SER A 1 202 ? 2.774 -15.252 -7.435 1.00 55.88 202 SER A CA 1
ATOM 1618 C C . SER A 1 202 ? 2.555 -14.310 -8.631 1.00 55.88 202 SER A C 1
ATOM 1620 O O . SER A 1 202 ? 1.435 -13.830 -8.822 1.00 55.88 202 SER A O 1
ATOM 1622 N N . PRO A 1 203 ? 3.548 -14.124 -9.525 1.00 44.31 203 PRO A N 1
ATOM 1623 C CA . PRO A 1 203 ? 3.343 -13.446 -10.799 1.00 44.31 203 PRO A CA 1
ATOM 1624 C C . PRO A 1 203 ? 2.676 -14.416 -11.784 1.00 44.31 203 PRO A C 1
ATOM 1626 O O . PRO A 1 203 ? 3.348 -15.092 -12.552 1.00 44.31 203 PRO A O 1
ATOM 1629 N N . GLY A 1 204 ? 1.346 -14.508 -11.742 1.00 44.00 204 GLY A N 1
ATOM 1630 C CA . GLY A 1 204 ? 0.549 -15.209 -12.752 1.00 44.00 204 GLY A CA 1
ATOM 1631 C C . GLY A 1 204 ? 0.640 -16.743 -12.730 1.00 44.00 204 GLY A C 1
ATOM 1632 O O . GLY A 1 204 ? 1.694 -17.357 -12.881 1.00 44.00 204 GLY A O 1
ATOM 1633 N N . ARG A 1 205 ? -0.526 -17.377 -12.620 1.00 34.81 205 ARG A N 1
ATOM 1634 C CA . ARG A 1 205 ? -0.792 -18.618 -13.352 1.00 34.81 205 ARG A CA 1
ATOM 1635 C C . ARG A 1 205 ? -1.409 -18.259 -14.696 1.00 34.81 205 ARG A C 1
ATOM 1637 O O . ARG A 1 205 ? -2.166 -17.263 -14.723 1.00 34.81 205 ARG A O 1
#

Foldseek 3Di:
DDDDDDDPDPPPPDDDDPVVVVVVVVVVVVLQVVLVVQLVLLVVLLVLLCVQLVLPPDPLSVVLSPLSSVVSVQLSVLSVCCVPPVQRDGDADFSLVVSLVSLVVVLVCCVPCLVVLLVCLVSLVVSLVSLVVLLVVLCVCLVVDPDPNSNVRSLRSSLNSVLVNVSSVSSSVSSPDDPDDDDPPDPPVDDSVPRGSVVSRDSDD

pLDDT: mean 78.0, std 17.33, range [34.81, 98.25]

Secondary structure (DSSP, 8-state):
--------------PPPHHHHHHHHHHHHHHHHHHHHHHHHHHHHHHHHHHHHHT-SSHHHHHHHHHHHHHHHHHHHHHHHHHHHS----PPP-HHHHHHHHHHHHHHHHHHHHHHHHHTHHHHHHHHHHHHHHHHHHHHHHHH-SSHHHHHHHHHHHHHHHHHHHHHHHHHHHHHS-S-S-GGG---SS-GGG--GGGT-----